Protein AF-A0A7S0CCL6-F1 (afdb_monomer_lite)

Foldseek 3Di:
DVVVLLLQLLLLLCLLQPVVVLVDDNVLSVQWDDQWDASRLVVVDATQGPPCSCVPPSVVSSLVSLCVPCPVCCVVCVVVSVVSDDHPPNPQDPDPQRCCCVPVPVPDDDPPPDDADVVHDDPDFPFDAAFQQWFFAASVLSPPCPPVPPSSVLSCVQRNPDTRWRQLSLCQLPPDPPPDPAFPSNSRTRTTRRGPRPDDQVSLLVRQCVVCVCCVPVVDFFRATGADNRADLLNFAAFPVDNSGGDDSPDDPVRSVVGTHASLCNGHIDVRLVVVLCVCCVPPVVPPVDDRSDRHNPPPDPDDDDDDPDDDPDDPDPDDDDDDDDDDDDDDDDDDDDDDD

Secondary structure (DSSP, 8-state):
-HHHHHHHHHHHHHHHH-GGGGT--HHHHTTEE-TT--S-GGG----EE-TTHIIIIIHHHHHHHHHHHHGGGHHHHHHHHHHS---S-TTS-SSHHHHIIIII-TT----TT----SSPP-SS-SSPSSS-TTEEEEHHHHTT-TT-HHHHHHHHHHHHH----EE-TT-TTTSS-S-S---HHHHTEEEEEE--TTS-HHHHHHHHHHHTHHHHHH-PPP---B-STT--TT---SBTTBTTSPPPTTS-HHHHHHHB--HHHHHH-HHHHHHHHHHHHHH-TT--S--TTPPPP--------PPP------------PPPPPPPP-PPPP--------

Radius of gyration: 24.36 Å; chains: 1; bounding box: 87×55×56 Å

Structure (mmCIF, N/CA/C/O backbone):
data_AF-A0A7S0CCL6-F1
#
_entry.id   AF-A0A7S0CCL6-F1
#
loop_
_atom_site.group_PDB
_atom_site.id
_atom_site.type_symbol
_atom_site.label_atom_id
_atom_site.label_alt_id
_atom_site.label_comp_id
_atom_site.label_asym_id
_atom_site.label_entity_id
_atom_site.label_seq_id
_atom_site.pdbx_PDB_ins_code
_atom_site.Cartn_x
_atom_site.Cartn_y
_atom_site.Cartn_z
_atom_site.occupancy
_atom_site.B_iso_or_equiv
_atom_site.auth_seq_id
_atom_site.auth_comp_id
_atom_site.auth_asym_id
_atom_site.auth_atom_id
_atom_site.pdbx_PDB_model_num
ATOM 1 N N . ARG A 1 1 ? 19.344 12.233 -12.277 1.00 66.44 1 ARG A N 1
ATOM 2 C CA . ARG A 1 1 ? 19.100 11.398 -11.076 1.00 66.44 1 ARG A CA 1
ATOM 3 C C . ARG A 1 1 ? 17.612 11.333 -10.781 1.00 66.44 1 ARG A C 1
ATOM 5 O O . ARG A 1 1 ? 17.089 10.238 -10.864 1.00 66.44 1 ARG A O 1
ATOM 12 N N . ASP A 1 2 ? 16.933 12.464 -10.591 1.00 82.44 2 ASP A N 1
ATOM 13 C CA . ASP A 1 2 ? 15.480 12.497 -10.329 1.00 82.44 2 ASP A CA 1
ATOM 14 C C . ASP A 1 2 ? 14.653 11.812 -11.425 1.00 82.44 2 ASP A C 1
ATOM 16 O O . ASP A 1 2 ? 13.822 10.965 -11.126 1.00 82.44 2 ASP A O 1
ATOM 20 N N . GLN A 1 3 ? 14.986 12.053 -12.697 1.00 85.75 3 GLN A N 1
ATOM 21 C CA . GLN A 1 3 ? 14.349 11.352 -13.817 1.00 85.75 3 GLN A CA 1
ATOM 22 C C . GLN A 1 3 ? 14.539 9.827 -13.756 1.00 85.75 3 GLN A C 1
ATOM 24 O O . GLN A 1 3 ? 13.618 9.081 -14.051 1.00 85.75 3 GLN A O 1
ATOM 29 N N . LEU A 1 4 ? 15.718 9.334 -13.355 1.00 84.62 4 LEU A N 1
ATOM 30 C CA . LEU A 1 4 ? 15.945 7.890 -13.234 1.00 84.62 4 LEU A CA 1
ATOM 31 C C . LEU A 1 4 ? 15.158 7.303 -12.053 1.00 84.62 4 LEU A C 1
ATOM 33 O O . LEU A 1 4 ? 14.691 6.173 -12.152 1.00 84.62 4 LEU A O 1
ATOM 37 N N . THR A 1 5 ? 14.967 8.080 -10.976 1.00 85.62 5 THR A N 1
ATOM 38 C CA . THR A 1 5 ? 14.064 7.720 -9.874 1.00 85.62 5 THR A CA 1
ATOM 39 C C . THR A 1 5 ? 12.652 7.508 -10.368 1.00 85.62 5 THR A C 1
ATOM 41 O O . THR A 1 5 ? 12.051 6.485 -10.065 1.00 85.62 5 THR A O 1
ATOM 44 N N . GLU A 1 6 ? 12.143 8.468 -11.128 1.00 90.06 6 GLU A N 1
ATOM 45 C CA . GLU A 1 6 ? 10.787 8.440 -11.651 1.00 90.06 6 GLU A CA 1
ATOM 46 C C . GLU A 1 6 ? 10.584 7.257 -12.605 1.00 90.06 6 GLU A C 1
ATOM 48 O O . GLU A 1 6 ? 9.654 6.475 -12.418 1.00 90.06 6 GLU A O 1
ATOM 53 N N . LEU A 1 7 ? 11.510 7.053 -13.550 1.00 91.06 7 LEU A N 1
ATOM 54 C CA . LEU A 1 7 ? 11.476 5.910 -14.467 1.00 91.06 7 LEU A CA 1
ATOM 55 C C . LEU A 1 7 ? 11.498 4.576 -13.722 1.00 91.06 7 LEU A C 1
ATOM 57 O O . LEU A 1 7 ? 10.707 3.688 -14.027 1.00 91.06 7 LEU A O 1
ATOM 61 N N . TRP A 1 8 ? 12.388 4.423 -12.738 1.00 90.19 8 TRP A N 1
ATOM 62 C CA . TRP A 1 8 ? 12.474 3.192 -11.953 1.00 90.19 8 TRP A CA 1
ATOM 63 C C . TRP A 1 8 ? 11.196 2.936 -11.158 1.00 90.19 8 TRP A C 1
ATOM 65 O O . TRP A 1 8 ? 10.669 1.826 -11.170 1.00 90.19 8 TRP A O 1
ATOM 75 N N . LEU A 1 9 ? 10.688 3.968 -10.488 1.00 91.81 9 LEU A N 1
ATOM 76 C CA . LEU A 1 9 ? 9.489 3.882 -9.670 1.00 91.81 9 LEU A CA 1
ATOM 77 C C . LEU A 1 9 ? 8.285 3.470 -10.513 1.00 91.81 9 LEU A C 1
ATOM 79 O O . LEU A 1 9 ? 7.602 2.518 -10.143 1.00 91.81 9 LEU A O 1
ATOM 83 N N . PHE A 1 10 ? 8.053 4.117 -11.656 1.00 93.19 10 PHE A N 1
ATOM 84 C CA . PHE A 1 10 ? 6.928 3.761 -12.519 1.00 93.19 10 PHE A CA 1
ATOM 85 C C . PHE A 1 10 ? 7.115 2.417 -13.214 1.00 93.19 10 PHE A C 1
ATOM 87 O O . PHE A 1 10 ? 6.152 1.662 -13.311 1.00 93.19 10 PHE A O 1
ATOM 94 N N . PHE A 1 11 ? 8.340 2.052 -13.604 1.00 93.25 11 PHE A N 1
ATOM 95 C CA . PHE A 1 11 ? 8.614 0.698 -14.078 1.00 93.25 11 PHE A CA 1
ATOM 96 C C . PHE A 1 11 ? 8.273 -0.351 -13.017 1.00 93.25 11 PHE A C 1
ATOM 98 O O . PHE A 1 11 ? 7.676 -1.372 -13.341 1.00 93.25 11 PHE A O 1
ATOM 105 N N . LEU A 1 12 ? 8.622 -0.110 -11.752 1.00 92.00 12 LEU A N 1
ATOM 106 C CA . LEU A 1 12 ? 8.352 -1.039 -10.658 1.00 92.00 12 LEU A CA 1
ATOM 107 C C . LEU A 1 12 ? 6.857 -1.091 -10.306 1.00 92.00 12 LEU A C 1
ATOM 109 O O . LEU A 1 12 ? 6.326 -2.173 -10.073 1.00 92.00 12 LEU A O 1
ATOM 113 N N . VAL A 1 13 ? 6.162 0.051 -10.325 1.00 93.06 13 VAL A N 1
ATOM 114 C CA . VAL A 1 13 ? 4.696 0.129 -10.192 1.00 93.06 13 VAL A CA 1
ATOM 115 C C . VAL A 1 13 ? 4.019 -0.676 -11.302 1.00 93.06 13 VAL A C 1
ATOM 117 O O . VAL A 1 13 ? 3.172 -1.519 -11.013 1.00 93.06 13 VAL A O 1
ATOM 120 N N . ASP A 1 14 ? 4.423 -0.486 -12.557 1.00 94.94 14 ASP A N 1
ATOM 121 C CA . ASP A 1 14 ? 3.878 -1.253 -13.675 1.00 94.94 14 ASP A CA 1
ATOM 122 C C . ASP A 1 14 ? 4.230 -2.733 -13.557 1.00 94.94 14 ASP A C 1
ATOM 124 O O . ASP A 1 14 ? 3.365 -3.581 -13.734 1.00 94.94 14 ASP A O 1
ATOM 128 N N . LEU A 1 15 ? 5.471 -3.074 -13.207 1.00 93.62 15 LEU A N 1
ATOM 129 C CA . LEU A 1 15 ? 5.891 -4.459 -13.028 1.00 93.62 15 LEU A CA 1
ATOM 130 C C . LEU A 1 15 ? 4.999 -5.169 -12.011 1.00 93.62 15 LEU A C 1
ATOM 132 O O . LEU A 1 15 ? 4.550 -6.277 -12.287 1.00 93.62 15 LEU A O 1
ATOM 136 N N . LEU A 1 16 ? 4.722 -4.544 -10.869 1.00 92.00 16 LEU A N 1
ATOM 137 C CA . LEU A 1 16 ? 3.979 -5.166 -9.775 1.00 92.00 16 LEU A CA 1
ATOM 138 C C . LEU A 1 16 ? 2.464 -5.150 -9.991 1.00 92.00 16 LEU A C 1
ATOM 140 O O . LEU A 1 16 ? 1.805 -6.144 -9.703 1.00 92.00 16 LEU A O 1
ATOM 144 N N . TYR A 1 17 ? 1.908 -4.047 -10.497 1.00 92.75 17 TYR A N 1
ATOM 145 C CA . TYR A 1 17 ? 0.457 -3.823 -10.504 1.00 92.75 17 TYR A CA 1
ATOM 146 C C . TYR A 1 17 ? -0.169 -3.818 -11.905 1.00 92.75 17 TYR A C 1
ATOM 148 O O . TYR A 1 17 ? -1.390 -3.897 -12.026 1.00 92.75 17 TYR A O 1
ATOM 156 N N . ASN A 1 18 ? 0.633 -3.736 -12.972 1.00 94.50 18 ASN A N 1
ATOM 157 C CA . ASN A 1 18 ? 0.166 -3.778 -14.362 1.00 94.50 18 ASN A CA 1
ATOM 158 C C . ASN A 1 18 ? 1.219 -4.346 -15.346 1.00 94.50 18 ASN A C 1
ATOM 160 O O . ASN A 1 18 ? 1.586 -3.687 -16.329 1.00 94.50 18 ASN A O 1
ATOM 164 N N . PRO A 1 19 ? 1.735 -5.572 -15.128 1.00 95.00 19 PRO A N 1
ATOM 165 C CA . PRO A 1 19 ? 2.888 -6.076 -15.879 1.00 95.00 19 PRO A CA 1
ATOM 166 C C . PRO A 1 19 ? 2.629 -6.200 -17.385 1.00 95.00 19 PRO A C 1
ATOM 168 O O . PRO A 1 19 ? 3.560 -6.108 -18.190 1.00 95.00 19 PRO A O 1
ATOM 171 N N . SER A 1 20 ? 1.363 -6.333 -17.796 1.00 95.69 20 SER A N 1
ATOM 172 C CA . SER A 1 20 ? 0.963 -6.363 -19.204 1.00 95.69 20 SER A CA 1
ATOM 173 C C . SER A 1 20 ? 1.393 -5.122 -19.980 1.00 95.69 20 SER A C 1
ATOM 175 O O . SER A 1 20 ? 1.726 -5.240 -21.159 1.00 95.69 20 SER A O 1
ATOM 177 N N . LYS A 1 21 ? 1.451 -3.951 -19.334 1.00 94.94 21 LYS A N 1
ATOM 178 C CA . LYS A 1 21 ? 1.923 -2.710 -19.962 1.00 94.94 21 LYS A CA 1
ATOM 179 C C . LYS A 1 21 ? 3.394 -2.789 -20.375 1.00 94.94 21 LYS A C 1
ATOM 181 O O . LYS A 1 21 ? 3.793 -2.190 -21.368 1.00 94.94 21 LYS A O 1
ATOM 186 N N . LEU A 1 22 ? 4.182 -3.584 -19.657 1.00 95.44 22 LEU A N 1
ATOM 187 C CA . LEU A 1 22 ? 5.585 -3.858 -19.963 1.00 95.44 22 LEU A CA 1
ATOM 188 C C . LEU A 1 22 ? 5.758 -5.066 -20.898 1.00 95.44 22 LEU A C 1
ATOM 190 O O . LEU A 1 22 ? 6.880 -5.498 -21.154 1.00 95.44 22 LEU A O 1
ATOM 194 N N . GLY A 1 23 ? 4.663 -5.662 -21.382 1.00 96.81 23 GLY A N 1
ATOM 195 C CA . GLY A 1 23 ? 4.707 -6.919 -22.125 1.00 96.81 23 GLY A CA 1
ATOM 196 C C . GLY A 1 23 ? 5.218 -8.090 -21.277 1.00 96.81 23 GLY A C 1
ATOM 197 O O . GLY A 1 23 ? 5.903 -8.970 -21.805 1.00 96.81 23 GLY A O 1
ATOM 198 N N . ILE A 1 24 ? 4.930 -8.070 -19.970 1.00 96.62 24 ILE A N 1
ATOM 199 C CA . ILE A 1 24 ? 5.284 -9.096 -18.982 1.00 96.62 24 ILE A CA 1
ATOM 200 C C . ILE A 1 24 ? 3.990 -9.777 -18.516 1.00 96.62 24 ILE A C 1
ATOM 202 O O . ILE A 1 24 ? 2.965 -9.126 -18.319 1.00 96.62 24 ILE A O 1
ATOM 206 N N . THR A 1 25 ? 4.005 -11.100 -18.349 1.00 96.06 25 THR A N 1
ATOM 207 C CA . THR A 1 25 ? 2.838 -11.813 -17.808 1.00 96.06 25 THR A CA 1
ATOM 208 C C . THR A 1 25 ? 2.764 -11.646 -16.285 1.00 96.06 25 THR A C 1
ATOM 210 O O . THR A 1 25 ? 3.809 -11.543 -15.636 1.00 96.06 25 THR A O 1
ATOM 213 N N . PRO A 1 26 ? 1.564 -11.681 -15.673 1.00 92.44 26 PRO A N 1
ATOM 214 C CA . PRO A 1 26 ? 1.434 -11.675 -14.213 1.00 92.44 26 PRO A CA 1
ATOM 215 C C . PRO A 1 26 ? 2.247 -12.782 -13.532 1.00 92.44 26 PRO A C 1
ATOM 217 O O . PRO A 1 26 ? 2.865 -12.544 -12.502 1.00 92.44 26 PRO A O 1
ATOM 220 N N . GLU A 1 27 ? 2.325 -13.964 -14.154 1.00 92.56 27 GLU A N 1
ATOM 221 C CA . GLU A 1 27 ? 3.148 -15.075 -13.670 1.00 92.56 27 GLU A CA 1
ATOM 222 C C . GLU A 1 27 ? 4.629 -14.686 -13.569 1.00 92.56 27 GLU A C 1
ATOM 224 O O . GLU A 1 27 ? 5.235 -14.894 -12.525 1.00 92.56 27 GLU A O 1
ATOM 229 N N . VAL A 1 28 ? 5.213 -14.080 -14.612 1.00 93.62 28 VAL A N 1
ATOM 230 C CA . VAL A 1 28 ? 6.622 -13.648 -14.588 1.00 93.62 28 VAL A CA 1
ATOM 231 C C . VAL A 1 28 ? 6.846 -12.524 -13.577 1.00 93.62 28 VAL A C 1
ATOM 233 O O . VAL A 1 28 ? 7.858 -12.538 -12.884 1.00 93.62 28 VAL A O 1
ATOM 236 N N . SER A 1 29 ? 5.912 -11.578 -13.464 1.00 92.62 29 SER A N 1
ATOM 237 C CA . SER A 1 29 ? 5.986 -10.505 -12.463 1.00 92.62 29 SER A CA 1
ATOM 238 C C . SER A 1 29 ? 5.998 -11.053 -11.034 1.00 92.62 29 SER A C 1
ATOM 240 O O . SER A 1 29 ? 6.878 -10.697 -10.252 1.00 92.62 29 SER A O 1
ATOM 242 N N . SER A 1 30 ? 5.120 -12.017 -10.731 1.00 90.19 30 SER A N 1
ATOM 243 C CA . SER A 1 30 ? 5.052 -12.684 -9.422 1.00 90.19 30 SER A CA 1
ATOM 244 C C . SER A 1 30 ? 6.323 -13.462 -9.056 1.00 90.19 30 SER A C 1
ATOM 246 O O . SER A 1 30 ? 6.467 -13.936 -7.926 1.00 90.19 30 SER A O 1
ATOM 248 N N . LYS A 1 31 ? 7.273 -13.578 -9.998 1.00 89.19 31 LYS A N 1
ATOM 249 C CA . LYS A 1 31 ? 8.597 -14.132 -9.726 1.00 89.19 31 LYS A CA 1
ATOM 250 C C . LYS A 1 31 ? 9.557 -13.174 -9.053 1.00 89.19 31 LYS A C 1
ATOM 252 O O . LYS A 1 31 ? 10.657 -13.594 -8.702 1.00 89.19 31 LYS A O 1
ATOM 257 N N . CYS A 1 32 ? 9.164 -11.916 -8.893 1.00 87.44 32 CYS A N 1
ATOM 258 C CA . CYS A 1 32 ? 9.988 -10.871 -8.325 1.00 87.44 32 CYS A CA 1
ATOM 259 C C . CYS A 1 32 ? 9.281 -10.154 -7.180 1.00 87.44 32 CYS A C 1
ATOM 261 O O . CYS A 1 32 ? 8.117 -9.783 -7.288 1.00 87.44 32 CYS A O 1
ATOM 263 N N . GLY A 1 33 ? 10.006 -9.901 -6.097 1.00 85.50 33 GLY A N 1
ATOM 264 C CA . GLY A 1 33 ? 9.482 -9.161 -4.957 1.00 85.50 33 GLY A CA 1
ATOM 265 C C . GLY A 1 33 ? 10.543 -8.891 -3.903 1.00 85.50 33 GLY A C 1
ATOM 266 O O . GLY A 1 33 ? 11.691 -9.318 -4.020 1.00 85.50 33 GLY A O 1
ATOM 267 N N . SER A 1 34 ? 10.170 -8.153 -2.866 1.00 81.06 34 SER A N 1
ATOM 268 C CA . SER A 1 34 ? 11.010 -7.980 -1.685 1.00 81.06 34 SER A CA 1
ATOM 269 C C . SER A 1 34 ? 10.140 -7.695 -0.468 1.00 81.06 34 SER A C 1
ATOM 271 O O . SER A 1 34 ? 9.214 -6.893 -0.584 1.00 81.06 34 SER A O 1
ATOM 273 N N . PRO A 1 35 ? 10.432 -8.301 0.696 1.00 70.88 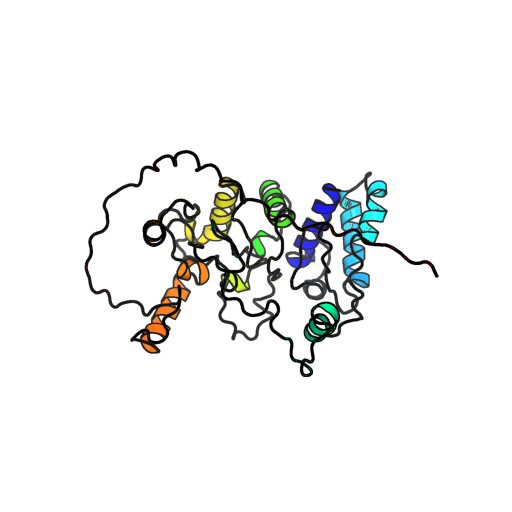35 PRO A N 1
ATOM 274 C CA . PRO A 1 35 ? 9.703 -8.030 1.938 1.00 70.88 35 PRO A CA 1
ATOM 275 C C . PRO A 1 35 ? 9.874 -6.583 2.423 1.00 70.88 35 PRO A C 1
ATOM 277 O O . PRO A 1 35 ? 9.050 -6.091 3.180 1.00 70.88 35 PRO A O 1
ATOM 280 N N . ALA A 1 36 ? 10.931 -5.896 1.984 1.00 75.19 36 ALA A N 1
ATOM 281 C CA . ALA A 1 36 ? 11.188 -4.488 2.265 1.00 75.19 36 ALA A CA 1
ATOM 282 C C . ALA A 1 36 ? 11.522 -3.769 0.953 1.00 75.19 36 ALA A C 1
ATOM 284 O O . ALA A 1 36 ? 12.609 -3.215 0.779 1.00 75.19 36 ALA A O 1
ATOM 285 N N . LEU A 1 37 ? 10.623 -3.872 -0.029 1.00 83.81 37 LEU A N 1
ATOM 286 C CA . LEU A 1 37 ? 10.813 -3.213 -1.312 1.00 83.81 37 LEU A CA 1
ATOM 287 C C . LEU A 1 37 ? 10.619 -1.704 -1.147 1.00 83.81 37 LEU A C 1
ATOM 289 O O . LEU A 1 37 ? 9.535 -1.238 -0.821 1.00 83.81 37 LEU A O 1
ATOM 293 N N . TYR A 1 38 ? 11.660 -0.938 -1.442 1.00 84.81 38 TYR A N 1
ATOM 294 C CA . TYR A 1 38 ? 11.563 0.512 -1.600 1.00 84.81 38 TYR A CA 1
ATOM 295 C C . TYR A 1 38 ? 11.575 0.870 -3.081 1.00 84.81 38 TYR A C 1
ATOM 297 O O . TYR A 1 38 ? 12.381 0.353 -3.862 1.00 84.81 38 TYR A O 1
ATOM 305 N N . PHE A 1 39 ? 10.698 1.800 -3.439 1.00 86.06 39 PHE A N 1
ATOM 306 C CA . PHE A 1 39 ? 10.594 2.348 -4.787 1.00 86.06 39 PHE A CA 1
ATOM 307 C C . PHE A 1 39 ? 11.643 3.432 -5.043 1.00 86.06 39 PHE A C 1
ATOM 309 O O . PHE A 1 39 ? 12.058 3.642 -6.182 1.00 86.06 39 PHE A O 1
ATOM 316 N N . ASN A 1 40 ? 12.126 4.097 -3.991 1.00 81.56 40 ASN A N 1
ATOM 317 C CA . ASN A 1 40 ? 13.243 5.019 -4.108 1.00 81.56 40 ASN A CA 1
ATOM 318 C C . ASN A 1 40 ? 14.557 4.245 -4.309 1.00 81.56 40 ASN A C 1
ATOM 320 O O . ASN A 1 40 ? 15.123 3.687 -3.368 1.00 81.56 40 ASN A O 1
ATOM 324 N N . TRP A 1 41 ? 15.073 4.248 -5.540 1.00 75.44 41 TRP A N 1
ATOM 325 C CA . TRP A 1 41 ? 16.312 3.541 -5.890 1.00 75.44 41 TRP A CA 1
ATOM 326 C C . TRP A 1 41 ? 17.536 3.998 -5.084 1.00 75.44 41 TRP A C 1
ATOM 328 O O . TRP A 1 41 ? 18.487 3.230 -4.936 1.00 75.44 41 TRP A O 1
ATOM 338 N N . MET A 1 42 ? 17.538 5.222 -4.535 1.00 74.00 42 MET A N 1
ATOM 339 C CA . MET A 1 42 ? 18.655 5.693 -3.711 1.00 74.00 42 MET A CA 1
ATOM 340 C C . MET A 1 42 ? 18.829 4.843 -2.451 1.00 74.00 42 MET A C 1
ATOM 342 O O . MET A 1 42 ? 19.920 4.813 -1.884 1.00 74.00 42 MET A O 1
ATOM 346 N N . TRP A 1 43 ? 17.776 4.149 -2.012 1.00 71.38 43 TRP A N 1
ATOM 347 C CA . TRP A 1 43 ? 17.784 3.338 -0.797 1.00 71.38 43 TRP A CA 1
ATOM 348 C C . TRP A 1 43 ? 18.180 1.880 -1.061 1.00 71.38 43 TRP A C 1
ATOM 350 O O . TRP A 1 43 ? 17.993 1.045 -0.183 1.00 71.38 43 TRP A O 1
ATOM 360 N N . LYS A 1 44 ? 18.773 1.592 -2.238 1.00 66.50 44 LYS A N 1
ATOM 361 C CA . LYS A 1 44 ? 19.438 0.326 -2.618 1.00 66.50 44 LYS A CA 1
ATOM 362 C C . LYS A 1 44 ? 18.816 -0.900 -1.957 1.00 66.50 44 LYS A C 1
ATOM 364 O O . LYS A 1 44 ? 19.414 -1.574 -1.122 1.00 66.50 44 LYS A O 1
ATOM 369 N N . THR A 1 45 ? 17.585 -1.159 -2.330 1.00 65.44 45 THR A N 1
ATOM 370 C CA . THR A 1 45 ? 16.842 -2.336 -1.886 1.00 65.44 45 THR A CA 1
ATOM 371 C C . THR A 1 45 ? 17.232 -3.493 -2.782 1.00 65.44 45 THR A C 1
ATOM 373 O O . THR A 1 45 ? 17.982 -3.310 -3.734 1.00 65.44 45 THR A O 1
ATOM 376 N N . THR A 1 46 ? 16.744 -4.694 -2.521 1.00 71.06 46 THR A N 1
ATOM 377 C CA . THR A 1 46 ? 16.924 -5.785 -3.477 1.00 71.06 46 THR A CA 1
ATOM 378 C C . THR A 1 46 ? 15.563 -6.262 -3.928 1.00 71.06 46 THR A C 1
ATOM 380 O O . THR A 1 46 ? 14.766 -6.682 -3.096 1.00 71.06 46 THR A O 1
ATOM 383 N N . LEU A 1 47 ? 15.312 -6.215 -5.237 1.00 81.06 47 LEU A N 1
ATOM 384 C CA . LEU A 1 47 ? 14.243 -6.982 -5.856 1.00 81.06 47 LEU A CA 1
ATOM 385 C C . LEU A 1 47 ? 14.768 -8.407 -6.042 1.00 81.06 47 LEU A C 1
ATOM 387 O O . LEU A 1 47 ? 15.682 -8.639 -6.835 1.00 81.06 47 LEU A O 1
ATOM 391 N N . PHE A 1 48 ? 14.235 -9.349 -5.274 1.00 80.94 48 PHE A N 1
ATOM 392 C CA . PHE A 1 48 ? 14.589 -10.756 -5.386 1.00 80.94 48 PHE A CA 1
ATOM 393 C C . PHE A 1 48 ? 13.738 -11.375 -6.476 1.00 80.94 48 PHE A C 1
ATOM 395 O O . PHE A 1 48 ? 12.515 -11.339 -6.392 1.00 80.94 48 PHE A O 1
ATOM 402 N N . CYS A 1 49 ? 14.384 -11.937 -7.491 1.00 83.94 49 CYS A N 1
ATOM 403 C CA . CYS A 1 49 ? 13.715 -12.592 -8.604 1.00 83.94 49 CYS A CA 1
ATOM 404 C C . CYS A 1 49 ? 14.159 -14.045 -8.693 1.00 83.94 49 CYS A C 1
ATOM 406 O O . CYS A 1 49 ? 15.357 -14.281 -8.636 1.00 83.94 49 CYS A O 1
ATOM 408 N N . TYR A 1 50 ? 13.257 -15.001 -8.899 1.00 83.81 50 TYR A N 1
ATOM 409 C CA . TYR A 1 50 ? 13.619 -16.410 -9.123 1.00 83.81 50 TYR A CA 1
ATOM 410 C C . TYR A 1 50 ? 13.460 -16.827 -10.595 1.00 83.81 50 TYR A C 1
ATOM 412 O O . TYR A 1 50 ? 13.060 -16.030 -11.444 1.00 83.81 50 TYR A O 1
ATOM 420 N N . ASP A 1 51 ? 13.867 -18.056 -10.933 1.00 86.62 51 ASP A N 1
ATOM 421 C CA . ASP A 1 51 ? 13.831 -18.637 -12.290 1.00 86.62 51 ASP A CA 1
ATOM 422 C C . ASP A 1 51 ? 14.498 -17.791 -13.387 1.00 86.62 51 ASP A C 1
ATOM 424 O O . ASP A 1 51 ? 14.117 -17.846 -14.558 1.00 86.62 51 ASP A O 1
ATOM 428 N N . ASN A 1 52 ? 15.492 -16.976 -13.025 1.00 86.19 52 ASN A N 1
ATOM 429 C CA . ASN A 1 52 ? 16.105 -15.999 -13.929 1.00 86.19 52 ASN A CA 1
ATOM 430 C C . ASN A 1 52 ? 15.087 -15.028 -14.569 1.00 86.19 52 ASN A C 1
ATOM 432 O O . ASN A 1 52 ? 15.367 -14.469 -15.631 1.00 86.19 52 ASN A O 1
ATOM 436 N N . ALA A 1 53 ? 13.926 -14.798 -13.937 1.00 90.12 53 ALA A N 1
ATOM 437 C CA . ALA A 1 53 ? 12.885 -13.899 -14.441 1.00 90.12 53 ALA A CA 1
ATOM 438 C C . ALA A 1 53 ? 13.428 -12.490 -14.710 1.00 90.12 53 ALA A C 1
ATOM 440 O O . ALA A 1 53 ? 13.101 -11.882 -15.732 1.00 90.12 53 ALA A O 1
ATOM 441 N N . TRP A 1 54 ? 14.327 -12.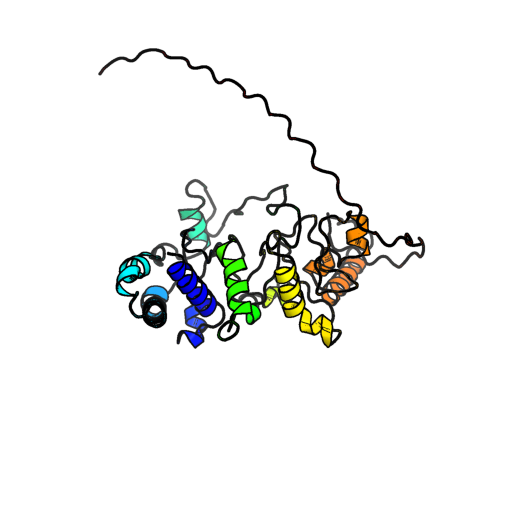013 -13.838 1.00 90.00 54 TRP A N 1
ATOM 442 C CA . TRP A 1 54 ? 15.032 -10.751 -14.038 1.00 90.00 54 TRP A CA 1
ATOM 443 C C . TRP A 1 54 ? 15.822 -10.743 -15.344 1.00 90.00 54 TRP A C 1
ATOM 445 O O . TRP A 1 54 ? 15.479 -10.013 -16.266 1.00 90.00 54 TRP A O 1
ATOM 455 N N . THR A 1 55 ? 16.846 -11.591 -15.437 1.00 87.44 55 THR A N 1
ATOM 456 C CA . THR A 1 55 ? 17.798 -11.602 -16.553 1.00 87.44 55 THR A CA 1
ATOM 457 C C . THR A 1 55 ? 17.128 -11.885 -17.895 1.00 87.44 55 THR A C 1
ATOM 459 O O . THR A 1 55 ? 17.471 -11.267 -18.900 1.00 87.44 55 THR A O 1
ATOM 462 N N . ASN A 1 56 ? 16.178 -12.822 -17.921 1.00 92.06 56 ASN A N 1
ATOM 463 C CA . ASN A 1 56 ? 15.613 -13.323 -19.170 1.00 92.06 56 ASN A CA 1
ATOM 464 C C . ASN A 1 56 ? 14.437 -12.485 -19.680 1.00 92.06 56 ASN A C 1
ATOM 466 O O . ASN A 1 56 ? 14.196 -12.475 -20.885 1.00 92.06 56 ASN A O 1
ATOM 470 N N . VAL A 1 57 ? 13.686 -11.824 -18.790 1.00 94.38 57 VAL A N 1
ATOM 471 C CA . VAL A 1 57 ? 12.437 -11.144 -19.170 1.00 94.38 57 VAL A CA 1
ATOM 472 C C . VAL A 1 57 ? 12.380 -9.706 -18.674 1.00 94.38 57 VAL A C 1
ATOM 474 O O . VAL A 1 57 ? 12.148 -8.810 -19.478 1.00 94.38 57 VAL A O 1
ATOM 477 N N . ILE A 1 58 ? 12.601 -9.445 -17.386 1.00 92.88 58 ILE A N 1
ATOM 478 C CA . ILE A 1 58 ? 12.318 -8.122 -16.803 1.00 92.88 58 ILE A CA 1
ATOM 479 C C . ILE A 1 58 ? 13.407 -7.100 -17.147 1.00 92.88 58 ILE A C 1
ATOM 481 O O . ILE A 1 58 ? 13.081 -5.972 -17.511 1.00 92.88 58 ILE A O 1
ATOM 485 N N . SER A 1 59 ? 14.692 -7.464 -17.102 1.00 90.62 59 SER A N 1
ATOM 486 C CA . SER A 1 59 ? 15.777 -6.519 -17.381 1.00 90.62 59 SER A CA 1
ATOM 487 C C . SER A 1 59 ? 15.792 -6.018 -18.830 1.00 90.62 59 SER A C 1
ATOM 489 O O . SER A 1 59 ? 15.992 -4.817 -19.011 1.00 90.62 59 SER A O 1
ATOM 491 N N . PRO A 1 60 ? 15.523 -6.837 -19.874 1.00 91.88 60 PRO A N 1
ATOM 492 C CA . PRO A 1 60 ? 15.300 -6.302 -21.217 1.00 91.88 60 PRO A CA 1
ATOM 493 C C . PRO A 1 60 ? 14.171 -5.262 -21.269 1.00 91.88 60 PRO A C 1
ATOM 495 O O . PRO A 1 60 ? 14.360 -4.201 -21.860 1.00 91.88 60 PRO A O 1
ATOM 498 N N . ARG A 1 61 ? 13.038 -5.510 -20.590 1.00 95.31 61 ARG A N 1
ATOM 499 C CA . ARG A 1 61 ? 11.904 -4.567 -20.538 1.00 95.31 61 ARG A CA 1
ATOM 500 C C . ARG A 1 61 ? 12.229 -3.282 -19.792 1.00 95.31 61 ARG A C 1
ATOM 502 O O . ARG A 1 61 ? 11.783 -2.219 -20.206 1.00 95.31 61 ARG A O 1
ATOM 509 N N . TRP A 1 62 ? 13.032 -3.359 -18.733 1.00 92.62 62 TRP A N 1
ATOM 510 C CA . TRP A 1 62 ? 13.549 -2.175 -18.047 1.00 92.62 62 TRP A CA 1
ATOM 511 C C . TRP A 1 62 ? 14.373 -1.305 -18.997 1.00 92.62 62 TRP A C 1
ATOM 513 O O . TRP A 1 62 ? 14.132 -0.106 -19.106 1.00 92.62 62 TRP A O 1
ATOM 523 N N . ILE A 1 63 ? 15.303 -1.905 -19.744 1.00 90.31 63 ILE A N 1
ATOM 524 C CA . ILE A 1 63 ? 16.119 -1.161 -20.709 1.00 90.31 63 ILE A CA 1
ATOM 525 C C . ILE A 1 63 ? 15.248 -0.545 -21.808 1.00 90.31 63 ILE A C 1
ATOM 527 O O . ILE A 1 63 ? 15.425 0.630 -22.121 1.00 90.31 63 ILE A O 1
ATOM 531 N N . GLU A 1 64 ? 14.287 -1.294 -22.357 1.00 92.56 64 GLU A N 1
ATOM 532 C CA . GLU A 1 64 ? 13.313 -0.770 -23.325 1.00 92.56 64 GLU A CA 1
ATOM 533 C C . GLU A 1 64 ? 12.531 0.424 -22.754 1.00 92.56 64 GLU A C 1
ATOM 535 O O . GLU A 1 64 ? 12.424 1.459 -23.414 1.00 92.56 64 GLU A O 1
ATOM 540 N N . HIS A 1 65 ? 12.051 0.318 -21.511 1.00 92.06 65 HIS A N 1
ATOM 541 C CA . HIS A 1 65 ? 11.335 1.384 -20.813 1.00 92.06 65 HIS A CA 1
ATOM 542 C C . HIS A 1 65 ? 12.200 2.643 -20.662 1.00 92.06 65 HIS A C 1
ATOM 544 O O . HIS A 1 65 ? 11.757 3.740 -21.010 1.00 92.06 65 HIS A O 1
ATOM 550 N N . VAL A 1 66 ? 13.451 2.501 -20.212 1.00 90.69 66 VAL A N 1
ATOM 551 C CA . VAL A 1 66 ? 14.378 3.633 -20.065 1.00 90.69 66 VAL A CA 1
ATOM 552 C C . VAL A 1 66 ? 14.678 4.275 -21.418 1.00 90.69 66 VAL A C 1
ATOM 554 O O . VAL A 1 66 ? 14.639 5.497 -21.526 1.00 90.69 66 VAL A O 1
ATOM 557 N N . VAL A 1 67 ? 14.946 3.483 -22.462 1.00 90.56 67 VAL A N 1
ATOM 558 C CA . VAL A 1 67 ? 15.211 4.000 -23.817 1.00 90.56 67 VAL A CA 1
ATOM 559 C C . VAL A 1 67 ? 14.018 4.799 -24.341 1.00 90.56 67 VAL A C 1
ATOM 561 O O . VAL A 1 67 ? 14.205 5.899 -24.862 1.00 90.56 67 VAL A O 1
ATOM 564 N N . ALA A 1 68 ? 12.802 4.272 -24.176 1.00 91.38 68 ALA A N 1
ATOM 565 C CA . ALA A 1 68 ? 11.583 4.903 -24.670 1.00 91.38 68 ALA A CA 1
ATOM 566 C C . ALA A 1 68 ? 11.316 6.275 -24.028 1.00 91.38 68 ALA A C 1
ATOM 568 O O . ALA A 1 68 ? 10.885 7.193 -24.722 1.00 91.38 68 ALA A O 1
ATOM 569 N N . HIS A 1 69 ? 11.605 6.435 -22.734 1.00 90.44 69 HIS A N 1
ATOM 570 C CA . HIS A 1 69 ? 11.274 7.659 -21.995 1.00 90.44 69 HIS A CA 1
ATOM 571 C C . HIS A 1 69 ? 12.441 8.646 -21.868 1.00 90.44 69 HIS A C 1
ATOM 573 O O . HIS A 1 69 ? 12.226 9.855 -21.810 1.00 90.44 69 HIS A O 1
ATOM 579 N N . ALA A 1 70 ? 13.688 8.168 -21.837 1.00 87.56 70 ALA A N 1
ATOM 580 C CA . ALA A 1 70 ? 14.855 9.044 -21.748 1.00 87.56 70 ALA A CA 1
ATOM 581 C C . ALA A 1 70 ? 15.184 9.719 -23.086 1.00 87.56 70 ALA A C 1
ATOM 583 O O . ALA A 1 70 ? 15.813 10.781 -23.102 1.00 87.56 70 ALA A O 1
ATOM 584 N N . GLY A 1 71 ? 14.780 9.113 -24.210 1.00 87.19 71 GLY A N 1
ATOM 585 C CA . GLY A 1 71 ? 15.038 9.630 -25.552 1.00 87.19 71 GLY A CA 1
ATOM 586 C C . GLY A 1 71 ? 16.516 9.982 -25.747 1.00 87.19 71 GLY A C 1
ATOM 587 O O . GLY A 1 71 ? 17.405 9.166 -25.504 1.00 87.19 71 GLY A O 1
ATOM 588 N N . ASN A 1 72 ? 16.795 11.235 -26.115 1.00 85.44 72 ASN A N 1
ATOM 589 C CA . ASN A 1 72 ? 18.161 11.728 -26.340 1.00 85.44 72 ASN A CA 1
ATOM 590 C C . ASN A 1 72 ? 19.034 11.772 -25.072 1.00 85.44 72 ASN A C 1
ATOM 592 O O . ASN A 1 72 ? 20.249 11.909 -25.178 1.00 85.44 72 ASN A O 1
ATOM 596 N N . GLN A 1 73 ? 18.444 11.676 -23.877 1.00 83.50 73 GLN A N 1
ATOM 597 C CA . GLN A 1 73 ? 19.194 11.639 -22.618 1.00 83.50 73 GLN A CA 1
ATOM 598 C C . GLN A 1 73 ? 19.658 10.228 -22.247 1.00 83.50 73 GLN A C 1
ATOM 600 O O . GLN A 1 73 ? 20.380 10.064 -21.265 1.00 83.50 73 GLN A O 1
ATOM 605 N N . PHE A 1 74 ? 19.284 9.206 -23.026 1.00 83.56 74 PHE A N 1
ATOM 606 C CA . PHE A 1 74 ? 19.614 7.820 -22.716 1.00 83.56 74 PHE A CA 1
ATOM 607 C C . PHE A 1 74 ? 21.117 7.596 -22.530 1.00 83.56 74 PHE A C 1
ATOM 609 O O . PHE A 1 74 ? 21.512 6.937 -21.574 1.00 83.56 74 PHE A O 1
ATOM 616 N N . ASP A 1 75 ? 21.969 8.183 -23.376 1.00 83.62 75 ASP A N 1
ATOM 617 C CA . ASP A 1 75 ? 23.424 8.015 -23.261 1.00 83.62 75 ASP A CA 1
ATOM 618 C C . ASP A 1 75 ? 23.986 8.552 -21.933 1.00 83.62 75 ASP A C 1
ATOM 620 O O . ASP A 1 75 ? 24.974 8.018 -21.433 1.00 83.62 75 ASP A O 1
ATOM 624 N N . LEU A 1 76 ? 23.336 9.553 -21.324 1.00 80.06 76 LEU A N 1
ATOM 625 C CA . LEU A 1 76 ? 23.750 10.123 -20.038 1.00 80.06 76 LEU A CA 1
ATOM 626 C C . LEU A 1 76 ? 23.397 9.222 -18.853 1.00 80.06 76 LEU A C 1
ATOM 628 O O . LEU A 1 76 ? 24.104 9.238 -17.850 1.00 80.06 76 LEU A O 1
ATOM 632 N N . ILE A 1 77 ? 22.307 8.457 -18.957 1.00 81.44 77 ILE A N 1
ATOM 633 C CA . ILE A 1 77 ? 21.794 7.628 -17.858 1.00 81.44 77 ILE A CA 1
ATOM 634 C C . ILE A 1 77 ? 21.986 6.128 -18.092 1.00 81.44 77 ILE A C 1
ATOM 636 O O . ILE A 1 77 ? 21.645 5.334 -17.225 1.00 81.44 77 ILE A O 1
ATOM 640 N N . ARG A 1 78 ? 22.523 5.715 -19.247 1.00 80.50 78 ARG A N 1
ATOM 641 C CA . ARG A 1 78 ? 22.648 4.305 -19.650 1.00 80.50 78 ARG A CA 1
ATOM 642 C C . ARG A 1 78 ? 23.444 3.479 -18.648 1.00 80.50 78 ARG A C 1
ATOM 644 O O . ARG A 1 78 ? 23.018 2.383 -18.296 1.00 80.50 78 ARG A O 1
ATOM 651 N N . GLU A 1 79 ? 24.608 3.967 -18.232 1.00 80.56 79 GLU A N 1
ATOM 652 C CA . GLU A 1 79 ? 25.468 3.222 -17.306 1.00 80.56 79 GLU A CA 1
ATOM 653 C C . GLU A 1 79 ? 24.850 3.163 -15.906 1.00 80.56 79 GLU A C 1
ATOM 655 O O . GLU A 1 79 ? 24.838 2.096 -15.291 1.00 80.56 79 GLU A O 1
ATOM 660 N N . ASP A 1 80 ? 24.216 4.249 -15.458 1.00 78.69 80 ASP A N 1
ATOM 661 C CA . ASP A 1 80 ? 23.439 4.257 -14.217 1.00 78.69 80 ASP A CA 1
ATOM 662 C C . ASP A 1 80 ? 22.270 3.263 -14.302 1.00 78.69 80 ASP A C 1
ATOM 664 O O . ASP A 1 80 ? 22.091 2.464 -13.397 1.00 78.69 80 ASP A O 1
ATOM 668 N N . ALA A 1 81 ? 21.526 3.213 -15.409 1.00 77.69 81 ALA A N 1
ATOM 669 C CA . ALA A 1 81 ? 20.393 2.303 -15.596 1.00 77.69 81 ALA A CA 1
ATOM 670 C C . ALA A 1 81 ? 20.794 0.816 -15.642 1.00 77.69 81 ALA A C 1
ATOM 672 O O . ALA A 1 81 ? 20.017 -0.036 -15.208 1.00 77.69 81 ALA A O 1
ATOM 673 N N . LYS A 1 82 ? 21.996 0.497 -16.145 1.00 74.88 82 LYS A N 1
ATOM 674 C CA . LYS A 1 82 ? 22.563 -0.866 -16.134 1.00 74.88 82 LYS A CA 1
ATOM 675 C C . LYS A 1 82 ? 23.064 -1.281 -14.753 1.00 74.88 82 LYS A C 1
ATOM 677 O O . LYS A 1 82 ? 22.989 -2.454 -14.403 1.00 74.88 82 LYS A O 1
ATOM 682 N N . THR A 1 83 ? 23.628 -0.335 -14.007 1.00 69.81 83 THR A N 1
ATOM 683 C CA . THR A 1 83 ? 24.225 -0.578 -12.685 1.00 69.81 83 THR A CA 1
ATOM 684 C C . THR A 1 83 ? 23.231 -0.414 -11.541 1.00 69.81 83 THR A C 1
ATOM 686 O O . THR A 1 83 ? 23.518 -0.886 -10.441 1.00 69.81 83 THR A O 1
ATOM 689 N N . LEU A 1 84 ? 22.072 0.211 -11.800 1.00 65.56 84 LEU A N 1
ATOM 690 C CA . LEU A 1 84 ? 21.083 0.591 -10.791 1.00 65.56 84 LEU A CA 1
ATOM 691 C C . LEU A 1 84 ? 20.671 -0.596 -9.929 1.00 65.56 84 LEU A C 1
ATOM 693 O O . LEU A 1 84 ? 20.524 -0.433 -8.725 1.00 65.56 84 LEU A O 1
ATOM 697 N N . TYR A 1 85 ? 20.544 -1.780 -10.527 1.00 59.94 85 TYR A N 1
ATOM 698 C CA . TYR A 1 85 ? 20.165 -3.002 -9.836 1.00 59.94 85 TYR A CA 1
ATOM 699 C C . TYR A 1 85 ? 20.802 -4.211 -10.516 1.00 59.94 85 TYR A C 1
ATOM 701 O O . TYR A 1 85 ? 20.316 -4.719 -11.527 1.00 59.94 85 TYR A O 1
ATOM 709 N N . LEU A 1 86 ? 21.868 -4.724 -9.910 1.00 54.59 86 LEU A N 1
ATOM 710 C CA . LEU A 1 86 ? 22.070 -6.162 -9.927 1.00 54.59 86 LEU A CA 1
ATOM 711 C C . LEU A 1 86 ? 21.138 -6.688 -8.830 1.00 54.59 86 LEU A C 1
ATOM 713 O O . LEU A 1 86 ? 21.401 -6.370 -7.667 1.00 54.59 86 LEU A O 1
ATOM 717 N N . PRO A 1 87 ? 20.052 -7.431 -9.132 1.00 55.62 87 PRO A N 1
ATOM 718 C CA . PRO A 1 87 ? 19.433 -8.238 -8.087 1.00 55.62 87 PRO A CA 1
ATOM 719 C C . PRO A 1 87 ? 20.566 -8.986 -7.386 1.00 55.62 87 PRO A C 1
ATOM 721 O O . PRO A 1 87 ? 21.488 -9.466 -8.060 1.00 55.62 87 PRO A O 1
ATOM 724 N N . THR A 1 88 ? 20.547 -9.055 -6.052 1.00 53.59 88 THR A N 1
ATOM 725 C CA . THR A 1 88 ? 21.426 -9.999 -5.358 1.00 53.59 88 THR A CA 1
ATOM 726 C C . THR A 1 88 ? 21.243 -11.322 -6.090 1.00 53.59 88 THR A C 1
ATOM 728 O O . THR A 1 88 ? 20.083 -11.693 -6.296 1.00 53.59 88 THR A O 1
ATOM 731 N N . PRO A 1 89 ? 22.321 -11.943 -6.611 1.00 53.88 89 PRO A N 1
ATOM 732 C CA . PRO A 1 89 ? 22.196 -13.048 -7.541 1.00 53.88 89 PRO A CA 1
ATOM 733 C C . PRO A 1 89 ? 21.130 -14.020 -7.021 1.00 53.88 89 PRO A C 1
ATOM 735 O O . PRO A 1 89 ? 21.310 -14.539 -5.916 1.00 53.88 89 PRO A O 1
ATOM 738 N N . PRO A 1 90 ? 20.031 -14.244 -7.773 1.00 50.78 90 PRO A N 1
ATOM 739 C CA . PRO A 1 90 ? 18.909 -15.113 -7.396 1.00 50.78 90 PRO A CA 1
ATOM 740 C C . PRO A 1 90 ? 19.313 -16.474 -6.836 1.00 50.78 90 PRO A C 1
ATOM 742 O O . PRO A 1 90 ? 18.551 -17.149 -6.156 1.00 50.78 90 PRO A O 1
ATOM 745 N N . ASN A 1 91 ? 20.529 -16.885 -7.171 1.00 51.38 91 ASN A N 1
ATOM 746 C CA . ASN A 1 91 ? 21.049 -18.215 -6.971 1.00 51.38 91 ASN A CA 1
ATOM 747 C C . ASN A 1 91 ? 21.637 -18.448 -5.574 1.00 51.38 91 ASN A C 1
ATOM 749 O O . ASN A 1 91 ? 22.120 -19.550 -5.342 1.00 51.38 91 ASN A O 1
ATOM 753 N N . TYR A 1 92 ? 21.651 -17.461 -4.669 1.00 57.06 92 TYR A N 1
ATOM 754 C CA . TYR A 1 92 ? 22.170 -17.702 -3.315 1.00 57.06 92 TYR A CA 1
ATOM 755 C C . TYR A 1 92 ? 21.126 -18.261 -2.345 1.00 57.06 92 TYR A C 1
ATOM 757 O O . TYR A 1 92 ? 21.481 -19.088 -1.508 1.00 57.06 92 TYR A O 1
ATOM 765 N N . TYR A 1 93 ? 19.853 -17.868 -2.470 1.00 65.56 93 TYR A N 1
ATOM 766 C CA . TYR A 1 93 ? 18.829 -18.220 -1.484 1.00 65.56 93 TYR A CA 1
ATOM 767 C C . TYR A 1 93 ? 17.650 -18.942 -2.136 1.00 65.56 93 TYR A C 1
ATOM 769 O O . TYR A 1 93 ? 16.924 -18.380 -2.950 1.00 65.56 93 TYR A O 1
ATOM 777 N N . HIS A 1 94 ? 17.443 -20.197 -1.749 1.00 68.62 94 HIS A N 1
ATOM 778 C CA . HIS A 1 94 ? 16.352 -21.051 -2.219 1.00 68.62 94 HIS A CA 1
ATOM 779 C C . HIS A 1 94 ? 15.026 -20.782 -1.500 1.00 68.62 94 HIS A C 1
ATOM 781 O O . HIS A 1 94 ? 13.981 -21.277 -1.919 1.00 68.62 94 HIS A O 1
ATOM 787 N N . SER A 1 95 ? 15.059 -20.042 -0.391 1.00 69.81 95 SER A N 1
ATOM 788 C CA . SER A 1 95 ? 13.878 -19.733 0.407 1.00 69.81 95 SER A CA 1
ATOM 789 C C . SER A 1 95 ? 14.071 -18.447 1.212 1.00 69.81 95 SER A C 1
ATOM 791 O O . SER A 1 95 ? 15.200 -18.053 1.513 1.00 69.81 95 SER A O 1
ATOM 793 N N . PHE A 1 96 ? 12.965 -17.805 1.595 1.00 72.06 96 PHE A N 1
ATOM 794 C CA . PHE A 1 96 ? 12.995 -16.661 2.508 1.00 72.06 96 PHE A CA 1
ATOM 795 C C . PHE A 1 96 ? 13.646 -16.998 3.866 1.00 72.06 96 PHE A C 1
ATOM 797 O O . PHE A 1 96 ? 14.482 -16.214 4.312 1.00 72.06 96 PHE A O 1
ATOM 804 N N . PRO A 1 97 ? 13.383 -18.168 4.490 1.00 75.31 97 PRO A N 1
ATOM 805 C CA . PRO A 1 97 ? 14.132 -18.600 5.665 1.00 75.31 97 PRO A CA 1
ATOM 806 C C . PRO A 1 97 ? 15.647 -18.593 5.491 1.00 75.31 97 PRO A C 1
ATOM 808 O O . PRO A 1 97 ? 16.349 -18.032 6.329 1.00 75.31 97 PRO A O 1
ATOM 811 N N . GLN A 1 98 ? 16.138 -19.148 4.381 1.00 76.19 98 GLN A N 1
ATOM 812 C CA . GLN A 1 98 ? 17.568 -19.167 4.090 1.00 76.19 98 GLN A CA 1
ATOM 813 C C . GLN A 1 98 ? 18.122 -17.740 3.955 1.00 76.19 98 GLN A C 1
ATOM 815 O O . GLN A 1 98 ? 19.156 -17.425 4.531 1.00 76.19 98 GLN A O 1
ATOM 820 N N . TYR A 1 99 ? 17.399 -16.852 3.265 1.00 76.38 99 TYR A N 1
ATOM 821 C CA . TYR A 1 99 ? 17.779 -15.442 3.159 1.00 76.38 99 TYR A CA 1
ATOM 822 C C . TYR A 1 99 ? 17.893 -14.760 4.533 1.00 76.38 99 TYR A C 1
ATOM 824 O O . TYR A 1 99 ? 18.877 -14.072 4.797 1.00 76.38 99 TYR A O 1
ATOM 832 N N . ILE A 1 100 ? 16.918 -14.956 5.427 1.00 75.94 100 ILE A N 1
ATOM 833 C CA . ILE A 1 100 ? 16.951 -14.338 6.761 1.00 75.94 100 ILE A CA 1
ATOM 834 C C . ILE A 1 100 ? 18.127 -14.864 7.588 1.00 75.94 100 ILE A C 1
ATOM 836 O O . ILE A 1 100 ? 18.820 -14.070 8.226 1.00 75.94 100 ILE A O 1
ATOM 840 N N . GLN A 1 101 ? 18.373 -16.175 7.553 1.00 75.25 101 GLN A N 1
ATOM 841 C CA . GLN A 1 101 ? 19.483 -16.804 8.270 1.00 75.25 101 GLN A CA 1
ATOM 842 C C . GLN A 1 101 ? 20.844 -16.317 7.750 1.00 75.25 101 GLN A C 1
ATOM 844 O O . GLN A 1 101 ? 21.698 -15.924 8.543 1.00 75.25 101 GLN A O 1
ATOM 849 N N . ASP A 1 102 ? 21.022 -16.265 6.430 1.00 75.00 102 ASP A N 1
ATOM 850 C CA . ASP A 1 102 ? 22.310 -15.944 5.814 1.00 75.00 102 ASP A CA 1
ATOM 851 C C . ASP A 1 102 ? 22.624 -14.436 5.807 1.00 75.00 102 ASP A C 1
ATOM 853 O O . ASP A 1 102 ? 23.793 -14.051 5.869 1.00 75.00 102 ASP A O 1
ATOM 857 N N . VAL A 1 103 ? 21.605 -13.570 5.711 1.00 74.62 103 VAL A N 1
ATOM 858 C CA . VAL A 1 103 ? 21.794 -12.114 5.543 1.00 74.62 103 VAL A CA 1
ATOM 859 C C . VAL A 1 103 ? 21.518 -11.335 6.819 1.00 74.62 103 VAL A C 1
ATOM 861 O O . VAL A 1 103 ? 22.319 -10.482 7.200 1.00 74.62 103 VAL A O 1
ATOM 864 N N . LEU A 1 104 ? 20.376 -11.575 7.467 1.00 71.06 104 LEU A N 1
ATOM 865 C CA . LEU A 1 104 ? 19.936 -10.728 8.577 1.00 71.06 104 LEU A CA 1
ATOM 866 C C . LEU A 1 104 ? 20.443 -11.213 9.931 1.00 71.06 104 LEU A C 1
ATOM 868 O O . LEU A 1 104 ? 20.640 -10.392 10.824 1.00 71.06 104 LEU A O 1
ATOM 872 N N . LEU A 1 105 ? 20.654 -12.521 10.097 1.00 72.75 105 LEU A N 1
ATOM 873 C CA . LEU A 1 105 ? 21.009 -13.114 11.387 1.00 72.75 105 LEU A CA 1
ATOM 874 C C . LEU A 1 105 ? 22.176 -14.104 11.280 1.00 72.75 105 LEU A C 1
ATOM 876 O O . LEU A 1 105 ? 22.056 -15.244 11.736 1.00 72.75 105 LEU A O 1
ATOM 880 N N . PRO A 1 106 ? 23.343 -13.661 10.772 1.00 66.25 106 PRO A N 1
ATOM 881 C CA . PRO A 1 106 ? 24.474 -14.543 10.479 1.00 66.25 106 PRO A CA 1
ATOM 882 C C . PRO A 1 106 ? 25.084 -15.224 11.718 1.00 66.25 106 PRO A C 1
ATOM 884 O O . PRO A 1 106 ? 25.981 -16.053 11.590 1.00 66.25 106 PRO A O 1
ATOM 887 N N . THR A 1 107 ? 24.654 -14.861 12.931 1.00 71.88 107 THR A N 1
ATOM 888 C CA . THR A 1 107 ? 25.241 -15.315 14.201 1.00 71.88 107 THR A CA 1
ATOM 889 C C . THR A 1 107 ? 24.273 -16.073 15.120 1.00 71.88 107 THR A C 1
ATOM 891 O O . THR A 1 107 ? 24.609 -16.312 16.280 1.00 71.88 107 THR A O 1
ATOM 894 N N . GLY A 1 108 ? 23.095 -16.486 14.637 1.00 67.50 108 GLY A N 1
ATOM 895 C CA . GLY A 1 108 ? 22.119 -17.245 15.431 1.00 67.50 108 GLY A CA 1
ATOM 896 C C . GLY A 1 108 ? 22.060 -18.737 15.089 1.00 67.50 108 GLY A C 1
ATOM 897 O O . GLY A 1 108 ? 22.174 -19.124 13.931 1.00 67.50 108 GLY A O 1
ATOM 898 N N . PHE A 1 109 ? 21.852 -19.589 16.099 1.00 73.69 109 PHE A N 1
ATOM 899 C CA . PHE A 1 109 ? 21.486 -20.992 15.886 1.00 73.69 109 PHE A CA 1
ATOM 900 C C . PHE A 1 109 ? 19.962 -21.086 15.800 1.00 73.69 109 PHE A C 1
ATOM 902 O O . PHE A 1 109 ? 19.275 -20.986 16.819 1.00 73.69 109 PHE A O 1
ATOM 909 N N . PHE A 1 110 ? 19.439 -21.271 14.593 1.00 76.44 110 PHE A N 1
ATOM 910 C CA . PHE A 1 110 ? 18.017 -21.508 14.359 1.00 76.44 110 PHE A CA 1
ATOM 911 C C . PHE A 1 110 ? 17.834 -22.941 13.864 1.00 76.44 110 PHE A C 1
ATOM 913 O O . PHE A 1 110 ? 18.635 -23.392 13.044 1.00 76.44 110 PHE A O 1
ATOM 920 N N . PRO A 1 111 ? 16.825 -23.682 14.352 1.00 79.00 111 PRO A N 1
ATOM 921 C CA . PRO A 1 111 ? 16.491 -24.972 13.765 1.00 79.00 111 PRO A CA 1
ATOM 922 C C . PRO A 1 111 ? 16.201 -24.831 12.265 1.00 79.00 111 PRO A C 1
ATOM 924 O O . PRO A 1 111 ? 15.654 -23.814 11.830 1.00 79.00 111 PRO A O 1
ATOM 927 N N . ASP A 1 112 ? 16.529 -25.858 11.483 1.00 72.31 112 ASP A N 1
ATOM 928 C CA . ASP A 1 112 ? 16.244 -25.874 10.047 1.00 72.31 112 ASP A CA 1
ATOM 929 C C . ASP A 1 112 ? 14.762 -25.579 9.776 1.00 72.31 112 ASP A C 1
ATOM 931 O O . ASP A 1 112 ? 13.864 -26.142 10.407 1.00 72.31 112 ASP A O 1
ATOM 935 N N . GLY A 1 113 ? 14.507 -24.670 8.832 1.00 71.44 113 GLY A N 1
ATOM 936 C CA . GLY A 1 113 ? 13.155 -24.233 8.474 1.00 71.44 113 GLY A CA 1
ATOM 937 C C . GLY A 1 113 ? 12.504 -23.253 9.456 1.00 71.44 113 GLY A C 1
ATOM 938 O O . GLY A 1 113 ? 11.374 -22.835 9.211 1.00 71.44 113 GLY A O 1
ATOM 939 N N . VAL A 1 114 ? 13.192 -22.853 10.531 1.00 77.81 114 VAL A N 1
ATOM 940 C CA . VAL A 1 114 ? 12.705 -21.845 11.479 1.00 77.81 114 VAL A CA 1
ATOM 941 C C . VAL A 1 114 ? 13.382 -20.508 11.215 1.00 77.81 114 VAL A C 1
ATOM 943 O O . VAL A 1 114 ? 14.608 -20.400 11.134 1.00 77.81 114 VAL A O 1
ATOM 946 N N . VAL A 1 115 ? 12.556 -19.473 11.116 1.00 75.94 115 VAL A N 1
ATOM 947 C CA . VAL A 1 115 ? 12.988 -18.082 11.028 1.00 75.94 115 VAL A CA 1
ATOM 948 C C . VAL A 1 115 ? 12.599 -17.413 12.338 1.00 75.94 115 VAL A C 1
ATOM 950 O O . VAL A 1 115 ? 11.435 -17.513 12.723 1.00 75.94 115 VAL A O 1
ATOM 953 N N . PRO A 1 116 ? 13.531 -16.782 13.059 1.00 75.75 116 PRO A N 1
ATOM 954 C CA . PRO A 1 116 ? 13.166 -15.970 14.211 1.00 75.75 116 PRO A CA 1
ATOM 955 C C . PRO A 1 116 ? 12.388 -14.732 13.760 1.00 75.75 116 PRO A C 1
ATOM 957 O O . PRO A 1 116 ? 12.578 -14.235 12.646 1.00 75.75 116 PRO A O 1
ATOM 960 N N . ASP A 1 117 ? 11.564 -14.203 14.656 1.00 73.88 117 ASP A N 1
ATOM 961 C CA . ASP A 1 117 ? 10.862 -12.948 14.416 1.00 73.88 117 ASP A CA 1
ATOM 962 C C . ASP A 1 117 ? 11.866 -11.828 14.116 1.00 73.88 117 ASP A C 1
ATOM 964 O O . ASP A 1 117 ? 12.796 -11.565 14.887 1.00 73.88 117 ASP A O 1
ATOM 968 N N . SER A 1 118 ? 11.677 -11.174 12.974 1.00 71.69 118 SER A N 1
ATOM 969 C CA . SER A 1 118 ? 12.457 -10.018 12.550 1.00 71.69 118 SER A CA 1
ATOM 970 C C . SER A 1 118 ? 11.502 -8.965 11.977 1.00 71.69 118 SER A C 1
ATOM 972 O O . SER A 1 118 ? 10.930 -9.197 10.909 1.00 71.69 118 SER A O 1
ATOM 974 N N . PRO A 1 119 ? 11.303 -7.823 12.664 1.00 75.31 119 PRO A N 1
ATOM 975 C CA . PRO A 1 119 ? 11.916 -7.458 13.944 1.00 75.31 119 PRO A CA 1
ATOM 976 C C . PRO A 1 119 ? 11.448 -8.356 15.102 1.00 75.31 119 PRO A C 1
ATOM 978 O O . PRO A 1 119 ? 10.375 -8.951 15.050 1.00 75.31 119 PRO A O 1
ATOM 981 N N . THR A 1 120 ? 12.248 -8.433 16.168 1.00 77.81 120 THR A N 1
ATOM 982 C CA . THR A 1 120 ? 11.837 -9.113 17.405 1.00 77.81 120 THR A CA 1
ATOM 983 C C . THR A 1 120 ? 10.602 -8.433 18.005 1.00 77.81 120 THR A C 1
ATOM 985 O O . THR A 1 120 ? 10.481 -7.210 17.865 1.00 77.81 120 THR A O 1
ATOM 988 N N . PRO A 1 121 ? 9.739 -9.161 18.741 1.00 78.25 121 PRO A N 1
ATOM 989 C CA . PRO A 1 121 ? 8.602 -8.566 19.433 1.00 78.25 121 PRO A CA 1
ATOM 990 C C . PRO A 1 121 ? 9.012 -7.330 20.238 1.00 78.25 121 PRO A C 1
ATOM 992 O O . PRO A 1 121 ? 10.021 -7.346 20.949 1.00 78.25 121 PRO A O 1
ATOM 995 N N . ASN A 1 122 ? 8.235 -6.256 20.116 1.00 77.56 122 ASN A N 1
ATOM 996 C CA . ASN A 1 122 ? 8.514 -4.983 20.768 1.00 77.56 122 ASN A CA 1
ATOM 997 C C . ASN A 1 122 ? 7.312 -4.523 21.604 1.00 77.56 122 ASN A C 1
ATOM 999 O O . ASN A 1 122 ? 6.166 -4.841 21.299 1.00 77.56 122 ASN A O 1
ATOM 1003 N N . PHE A 1 123 ? 7.587 -3.771 22.669 1.00 78.44 123 PHE A N 1
ATOM 1004 C CA . PHE A 1 123 ? 6.577 -3.187 23.557 1.00 78.44 123 PHE A CA 1
ATOM 1005 C C . PHE A 1 123 ? 6.160 -1.775 23.135 1.00 78.44 123 PHE A C 1
ATOM 1007 O O . PHE A 1 123 ? 5.212 -1.224 23.693 1.00 78.44 123 PHE A O 1
ATOM 1014 N N . VAL A 1 124 ? 6.879 -1.175 22.184 1.00 78.75 124 VAL A N 1
ATOM 1015 C CA . VAL A 1 124 ? 6.531 0.119 21.595 1.00 78.75 124 VAL A CA 1
ATOM 1016 C C . VAL A 1 124 ? 6.062 -0.071 20.155 1.00 78.75 124 VAL A C 1
ATOM 1018 O O . VAL A 1 124 ? 6.616 -0.925 19.457 1.00 78.75 124 VAL A O 1
ATOM 1021 N N . PRO A 1 125 ? 5.064 0.711 19.702 1.00 77.31 125 PRO A N 1
ATOM 1022 C CA . PRO A 1 125 ? 4.690 0.720 18.296 1.00 77.31 125 PRO A CA 1
ATOM 1023 C C . PRO A 1 125 ? 5.896 1.157 17.461 1.00 77.31 125 PRO A C 1
ATOM 1025 O O . PRO A 1 125 ? 6.650 2.049 17.854 1.00 77.31 125 PRO A O 1
ATOM 1028 N N . ASP A 1 126 ? 6.091 0.512 16.316 1.00 78.75 126 ASP A N 1
ATOM 1029 C CA . ASP A 1 126 ? 7.185 0.835 15.402 1.00 78.75 126 ASP A CA 1
ATOM 1030 C C . ASP A 1 126 ? 6.890 2.100 14.578 1.00 78.75 126 ASP A C 1
ATOM 1032 O O . ASP A 1 126 ? 7.811 2.800 14.151 1.00 78.75 126 ASP A O 1
ATOM 1036 N N . LYS A 1 127 ? 5.605 2.430 14.396 1.00 82.81 127 LYS A N 1
ATOM 1037 C CA . LYS A 1 127 ? 5.145 3.667 13.762 1.00 82.81 127 LYS A CA 1
ATOM 1038 C C . LYS A 1 127 ? 4.861 4.752 14.810 1.00 82.81 127 LYS A C 1
ATOM 1040 O O . LYS A 1 127 ? 4.318 4.497 15.885 1.00 82.81 127 LYS A O 1
ATOM 1045 N N . GLY A 1 128 ? 5.266 5.982 14.490 1.00 75.44 128 GLY A N 1
ATOM 1046 C CA . GLY A 1 128 ? 5.099 7.154 15.355 1.00 75.44 128 GLY A CA 1
ATOM 1047 C C . GLY A 1 128 ? 3.674 7.718 15.366 1.00 75.44 128 GLY A C 1
ATOM 1048 O O . GLY A 1 128 ? 2.832 7.329 14.570 1.00 75.44 128 GLY A O 1
ATOM 1049 N N . TYR A 1 129 ? 3.426 8.674 16.258 1.00 77.94 129 TYR A N 1
ATOM 1050 C CA . TYR A 1 129 ? 2.135 9.354 16.392 1.00 77.94 129 TYR A CA 1
ATOM 1051 C C . TYR A 1 129 ? 1.848 10.309 15.228 1.00 77.94 129 TYR A C 1
ATOM 1053 O O . TYR A 1 129 ? 2.768 10.898 14.652 1.00 77.94 129 TYR A O 1
ATOM 1061 N N . GLY A 1 130 ? 0.561 10.553 14.986 1.00 71.00 130 GLY A N 1
ATOM 1062 C CA . GLY A 1 130 ? 0.066 11.607 14.113 1.00 71.00 130 GLY A CA 1
ATOM 1063 C C . GLY A 1 130 ? -0.292 11.099 12.724 1.00 71.00 130 GLY A C 1
ATOM 1064 O O . GLY A 1 130 ? 0.572 10.710 11.948 1.00 71.00 130 GLY A O 1
ATOM 1065 N N . GLY A 1 131 ? -1.577 11.182 12.382 1.00 74.12 131 GLY A N 1
ATOM 1066 C CA . GLY A 1 131 ? -2.082 10.951 11.029 1.00 74.12 131 GLY A CA 1
ATOM 1067 C C . GLY A 1 131 ? -2.242 9.478 10.636 1.00 74.12 131 GLY A C 1
ATOM 1068 O O . GLY A 1 131 ? -2.239 8.567 11.463 1.00 74.12 131 GLY A O 1
ATOM 1069 N N . TRP A 1 132 ? -2.423 9.251 9.335 1.00 85.88 132 TRP A N 1
ATOM 1070 C CA . TRP A 1 132 ? -2.705 7.937 8.759 1.00 85.88 132 TRP A CA 1
ATOM 1071 C C . TRP A 1 132 ? -1.399 7.170 8.500 1.00 85.88 132 TRP A C 1
ATOM 1073 O O . TRP A 1 132 ? -0.841 7.183 7.408 1.00 85.88 132 TRP A O 1
ATOM 1083 N N . CYS A 1 133 ? -0.846 6.562 9.547 1.00 87.25 133 CYS A N 1
ATOM 1084 C CA . CYS A 1 133 ? 0.520 6.028 9.534 1.00 87.25 133 CYS A CA 1
ATOM 1085 C C . CYS A 1 133 ? 0.667 4.597 8.973 1.00 87.25 133 CYS A C 1
ATOM 1087 O O . CYS A 1 133 ? 1.789 4.131 8.773 1.00 87.25 133 CYS A O 1
ATOM 1089 N N . SER A 1 134 ? -0.455 3.903 8.778 1.00 90.81 134 SER A N 1
ATOM 1090 C CA . SER A 1 134 ? -0.510 2.499 8.364 1.00 90.81 134 SER A CA 1
ATOM 1091 C C . SER A 1 134 ? -1.606 2.304 7.319 1.00 90.81 134 SER A C 1
ATOM 1093 O O . SER A 1 134 ? -2.515 1.491 7.467 1.00 90.81 134 SER A O 1
ATOM 1095 N N . ALA A 1 135 ? -1.587 3.145 6.291 1.00 92.56 135 ALA A N 1
ATOM 1096 C CA . ALA A 1 135 ? -2.569 3.116 5.226 1.00 92.56 135 ALA A CA 1
ATOM 1097 C C . ALA A 1 135 ? -2.442 1.859 4.367 1.00 92.56 135 ALA A C 1
ATOM 1099 O O . ALA A 1 135 ? -1.346 1.358 4.105 1.00 92.56 135 ALA A O 1
ATOM 1100 N N . VAL A 1 136 ? -3.597 1.386 3.911 1.00 93.38 136 VAL A N 1
ATOM 1101 C CA . VAL A 1 136 ? -3.732 0.358 2.886 1.00 93.38 136 VAL A CA 1
ATOM 1102 C C . VAL A 1 136 ? -4.020 1.068 1.571 1.00 93.38 136 VAL A C 1
ATOM 1104 O O . VAL A 1 136 ? -5.048 1.733 1.439 1.00 93.38 136 VAL A O 1
ATOM 1107 N N . ILE A 1 137 ? -3.119 0.934 0.600 1.00 93.06 137 ILE A N 1
ATOM 1108 C CA . ILE A 1 137 ? -3.279 1.536 -0.726 1.00 93.06 137 ILE A CA 1
ATOM 1109 C C . ILE A 1 137 ? -3.752 0.451 -1.698 1.00 93.06 137 ILE A C 1
ATOM 1111 O O . ILE A 1 137 ? -3.044 -0.547 -1.876 1.00 93.06 137 ILE A O 1
ATOM 1115 N N . PRO A 1 138 ? -4.919 0.607 -2.348 1.00 92.62 138 PRO A N 1
ATOM 1116 C CA . PRO A 1 138 ? -5.427 -0.393 -3.281 1.00 92.62 138 PRO A CA 1
ATOM 1117 C C . PRO A 1 138 ? -4.494 -0.623 -4.473 1.00 92.62 138 PRO A C 1
ATOM 1119 O O . PRO A 1 138 ? -3.984 0.336 -5.055 1.00 92.62 138 PRO A O 1
ATOM 1122 N N . ALA A 1 139 ? -4.330 -1.879 -4.903 1.00 92.50 139 ALA A N 1
ATOM 1123 C CA . ALA A 1 139 ? -3.490 -2.197 -6.062 1.00 92.50 139 ALA A CA 1
ATOM 1124 C C . ALA A 1 139 ? -4.007 -1.515 -7.339 1.00 92.50 139 ALA A C 1
ATOM 1126 O O . ALA A 1 139 ? -3.227 -0.974 -8.123 1.00 92.50 139 ALA A O 1
ATOM 1127 N N . TRP A 1 140 ? -5.334 -1.454 -7.507 1.00 91.69 140 TRP A N 1
ATOM 1128 C CA . TRP A 1 140 ? -5.957 -0.763 -8.636 1.00 91.69 140 TRP A CA 1
ATOM 1129 C C . TRP A 1 140 ? -5.613 0.729 -8.674 1.00 91.69 140 TRP A C 1
ATOM 1131 O O . TRP A 1 140 ? -5.544 1.283 -9.768 1.00 91.69 140 TRP A O 1
ATOM 1141 N N . TRP A 1 141 ? -5.386 1.366 -7.513 1.00 92.81 141 TRP A N 1
ATOM 1142 C CA . TRP A 1 141 ? -5.030 2.784 -7.419 1.00 92.81 141 TRP A CA 1
ATOM 1143 C C . TRP A 1 141 ? -3.554 3.040 -7.755 1.00 92.81 141 TRP A C 1
ATOM 1145 O O . TRP A 1 141 ? -3.190 4.130 -8.192 1.00 92.81 141 TRP A O 1
ATOM 1155 N N . LEU A 1 142 ? -2.700 2.028 -7.669 1.00 93.19 142 LEU A N 1
ATOM 1156 C CA . LEU A 1 142 ? -1.315 2.117 -8.135 1.00 93.19 142 LEU A CA 1
ATOM 1157 C C . LEU A 1 142 ? -1.202 1.779 -9.628 1.00 93.19 142 LEU A C 1
ATOM 1159 O O . LEU A 1 142 ? -0.395 2.370 -10.338 1.00 93.19 142 LEU A O 1
ATOM 1163 N N . ALA A 1 143 ? -2.042 0.871 -10.124 1.00 92.56 143 ALA A N 1
ATOM 1164 C CA . ALA A 1 143 ? -2.062 0.462 -11.524 1.00 92.56 143 ALA A CA 1
ATOM 1165 C C . ALA A 1 143 ? -2.616 1.550 -12.463 1.00 92.56 143 ALA A C 1
ATOM 1167 O O . ALA A 1 143 ? -3.592 2.222 -12.138 1.00 92.56 143 ALA A O 1
ATOM 1168 N N . ASN A 1 144 ? -2.091 1.636 -13.690 1.00 85.25 144 ASN A N 1
ATOM 1169 C CA . ASN A 1 144 ? -2.618 2.505 -14.758 1.00 85.25 144 ASN A CA 1
ATOM 1170 C C . ASN A 1 144 ? -2.667 4.000 -14.383 1.00 85.25 144 ASN A C 1
ATOM 1172 O O . ASN A 1 144 ? -3.671 4.666 -14.620 1.00 85.25 144 ASN A O 1
ATOM 1176 N N . ALA A 1 145 ? -1.598 4.533 -13.791 1.00 84.38 145 ALA A N 1
ATOM 1177 C CA . ALA A 1 145 ? -1.482 5.972 -13.543 1.00 84.38 145 ALA A CA 1
ATOM 1178 C C . ALA A 1 145 ? -1.255 6.800 -14.828 1.00 84.38 145 ALA A C 1
ATOM 1180 O O . ALA A 1 145 ? -1.263 8.027 -14.789 1.00 84.38 145 ALA A O 1
ATOM 1181 N N . ASP A 1 146 ? -1.037 6.152 -15.975 1.00 77.88 146 ASP A N 1
ATOM 1182 C CA . ASP A 1 146 ? -0.778 6.846 -17.236 1.00 77.88 146 ASP A CA 1
ATOM 1183 C C . ASP A 1 146 ? -1.991 7.626 -17.723 1.00 77.88 146 ASP A C 1
ATOM 1185 O O . ASP A 1 146 ? -3.119 7.136 -17.723 1.00 77.88 146 ASP A O 1
ATOM 1189 N N . GLY A 1 147 ? -1.737 8.838 -18.208 1.00 82.56 147 GLY A N 1
ATOM 1190 C CA . GLY A 1 147 ? -2.795 9.742 -18.655 1.00 82.56 147 GLY A CA 1
ATOM 1191 C C . GLY A 1 147 ? -3.508 10.468 -17.512 1.00 82.56 147 GLY A C 1
ATOM 1192 O O . GLY A 1 147 ? -4.335 11.331 -17.793 1.00 82.56 147 GLY A O 1
ATOM 1193 N N . ASP A 1 148 ? -3.156 10.178 -16.256 1.00 91.56 148 ASP A N 1
ATOM 1194 C CA . ASP A 1 148 ? -3.572 10.923 -15.071 1.00 91.56 148 ASP A CA 1
ATOM 1195 C C . ASP A 1 148 ? -2.333 11.516 -14.383 1.00 91.56 148 ASP A C 1
ATOM 1197 O O . ASP A 1 148 ? -1.737 10.934 -13.475 1.00 91.56 148 ASP A O 1
ATOM 1201 N N . GLU A 1 149 ? -1.903 12.686 -14.865 1.00 92.12 149 GLU A N 1
ATOM 1202 C CA . GLU A 1 149 ? -0.702 13.368 -14.365 1.00 92.12 149 GLU A CA 1
ATOM 1203 C C . GLU A 1 149 ? -0.783 13.706 -12.868 1.00 92.12 149 GLU A C 1
ATOM 1205 O O . GLU A 1 149 ? 0.247 13.758 -12.189 1.00 92.12 149 GLU A O 1
ATOM 1210 N N . GLU A 1 150 ? -1.988 13.948 -12.343 1.00 92.06 150 GLU A N 1
ATOM 1211 C CA . GLU A 1 150 ? -2.193 14.236 -10.923 1.00 92.06 150 GLU A CA 1
ATOM 1212 C C . GLU A 1 150 ? -1.962 12.975 -10.095 1.00 92.06 150 GLU A C 1
ATOM 1214 O O . GLU A 1 150 ? -1.141 12.981 -9.177 1.00 92.06 150 GLU A O 1
ATOM 1219 N N . ARG A 1 151 ? -2.583 11.860 -10.482 1.00 91.81 151 ARG A N 1
ATOM 1220 C CA . ARG A 1 151 ? -2.381 10.578 -9.807 1.00 91.81 151 ARG A CA 1
ATOM 1221 C C . ARG A 1 151 ? -0.948 10.069 -9.925 1.00 91.81 151 ARG A C 1
ATOM 1223 O O . ARG A 1 151 ? -0.414 9.535 -8.956 1.00 91.81 151 ARG A O 1
ATOM 1230 N N . ALA A 1 152 ? -0.300 10.259 -11.072 1.00 93.06 152 ALA A N 1
ATOM 1231 C CA . ALA A 1 152 ? 1.114 9.938 -11.236 1.00 93.06 152 ALA A CA 1
ATOM 1232 C C . ALA A 1 152 ? 1.982 10.736 -10.244 1.00 93.06 152 ALA A C 1
ATOM 1234 O O . ALA A 1 152 ? 2.828 10.165 -9.553 1.00 93.06 152 ALA A O 1
ATOM 1235 N N . ARG A 1 153 ? 1.729 12.044 -10.097 1.00 91.94 153 ARG A N 1
ATOM 1236 C CA . ARG A 1 153 ? 2.422 12.892 -9.114 1.00 91.94 153 ARG A CA 1
ATOM 1237 C C . ARG A 1 153 ? 2.159 12.442 -7.677 1.00 91.94 153 ARG A C 1
ATOM 1239 O O . ARG A 1 153 ? 3.087 12.428 -6.869 1.00 91.94 153 ARG A O 1
ATOM 1246 N N . ASP A 1 154 ? 0.928 12.056 -7.371 1.00 92.44 154 ASP A N 1
ATOM 1247 C CA . ASP A 1 154 ? 0.526 11.567 -6.053 1.00 92.44 154 ASP A CA 1
ATOM 1248 C C . ASP A 1 154 ? 1.252 10.254 -5.703 1.00 92.44 154 ASP A C 1
ATOM 1250 O O . ASP A 1 154 ? 1.847 10.139 -4.629 1.00 92.44 154 ASP A O 1
ATOM 1254 N N . ILE A 1 155 ? 1.302 9.298 -6.638 1.00 92.69 155 ILE A N 1
ATOM 1255 C CA . ILE A 1 155 ? 2.068 8.048 -6.504 1.00 92.69 155 ILE A CA 1
ATOM 1256 C C . ILE A 1 155 ? 3.552 8.342 -6.290 1.00 92.69 155 ILE A C 1
ATOM 1258 O O . ILE A 1 155 ? 4.160 7.790 -5.372 1.00 92.69 155 ILE A O 1
ATOM 1262 N N . LEU A 1 156 ? 4.135 9.233 -7.098 1.00 91.25 156 LEU A N 1
ATOM 1263 C CA . LEU A 1 156 ? 5.532 9.631 -6.957 1.00 91.25 156 LEU A CA 1
ATOM 1264 C C . LEU A 1 156 ? 5.791 10.242 -5.574 1.00 91.25 156 LEU A C 1
ATOM 1266 O O . LEU A 1 156 ? 6.778 9.893 -4.931 1.00 91.25 156 LEU A O 1
ATOM 1270 N N . SER A 1 157 ? 4.903 11.111 -5.085 1.00 89.69 157 SER A N 1
ATOM 1271 C CA . SER A 1 157 ? 5.015 11.747 -3.765 1.00 89.69 157 SER A CA 1
ATOM 1272 C C . SER A 1 157 ? 5.028 10.717 -2.630 1.00 89.69 157 SER A C 1
ATOM 1274 O O . SER A 1 157 ? 5.908 10.752 -1.764 1.00 89.69 157 SER A O 1
ATOM 1276 N N . ILE A 1 158 ? 4.110 9.748 -2.677 1.00 90.06 158 ILE A N 1
ATOM 1277 C CA . ILE A 1 158 ? 4.003 8.675 -1.680 1.00 90.06 158 ILE A CA 1
ATOM 1278 C C . ILE A 1 158 ? 5.241 7.771 -1.733 1.00 90.06 158 ILE A C 1
ATOM 1280 O O . ILE A 1 158 ? 5.908 7.572 -0.721 1.00 90.06 158 ILE A O 1
ATOM 1284 N N . LEU A 1 159 ? 5.580 7.253 -2.914 1.00 89.75 159 LEU A N 1
ATOM 1285 C CA . LEU A 1 159 ? 6.575 6.190 -3.074 1.00 89.75 159 LEU A CA 1
ATOM 1286 C C . LEU A 1 159 ? 8.032 6.677 -3.095 1.00 89.75 159 LEU A C 1
ATOM 1288 O O . LEU A 1 159 ? 8.947 5.886 -2.865 1.00 89.75 159 LEU A O 1
ATOM 1292 N N . SER A 1 160 ? 8.285 7.958 -3.378 1.00 85.88 160 SER A N 1
ATOM 1293 C CA . SER A 1 160 ? 9.650 8.511 -3.372 1.00 85.88 160 SER A CA 1
ATOM 1294 C C . SER A 1 160 ? 10.119 8.960 -1.988 1.00 85.88 160 SER A C 1
ATOM 1296 O O . SER A 1 160 ? 11.324 8.975 -1.728 1.00 85.88 160 SER A O 1
ATOM 1298 N N . THR A 1 161 ? 9.191 9.336 -1.105 1.00 76.75 161 THR A N 1
ATOM 1299 C CA . THR A 1 161 ? 9.509 9.912 0.212 1.00 76.75 161 THR A CA 1
ATOM 1300 C C . THR A 1 161 ? 9.394 8.911 1.351 1.00 76.75 161 THR A C 1
ATOM 1302 O O . THR A 1 161 ? 9.863 9.183 2.461 1.00 76.75 161 THR A O 1
ATOM 1305 N N . ARG A 1 162 ? 8.775 7.760 1.090 1.00 72.62 162 ARG A N 1
ATOM 1306 C CA . ARG A 1 162 ? 8.475 6.745 2.090 1.00 72.62 162 ARG A CA 1
ATOM 1307 C C . ARG A 1 162 ? 9.116 5.413 1.731 1.00 72.62 162 ARG A C 1
ATOM 1309 O O . ARG A 1 162 ? 9.579 5.191 0.613 1.00 72.62 162 ARG A O 1
ATOM 1316 N N . GLY A 1 163 ? 9.256 4.591 2.754 1.00 63.31 163 GLY A N 1
ATOM 1317 C CA . GLY A 1 163 ? 9.935 3.323 2.667 1.00 63.31 163 GLY A CA 1
ATOM 1318 C C . GLY A 1 163 ? 9.574 2.413 3.820 1.00 63.31 163 GLY A C 1
ATOM 1319 O O . GLY A 1 163 ? 9.226 2.884 4.904 1.00 63.31 163 GLY A O 1
ATOM 1320 N N . GLY A 1 164 ? 9.724 1.109 3.598 1.00 60.38 164 GLY A N 1
ATOM 1321 C CA . GLY A 1 164 ? 9.321 0.094 4.567 1.00 60.38 164 GLY A CA 1
ATOM 1322 C C . GLY A 1 164 ? 7.819 -0.185 4.541 1.00 60.38 164 GLY A C 1
ATOM 1323 O O . GLY A 1 164 ? 7.264 -0.626 5.544 1.00 60.38 164 GLY A O 1
ATOM 1324 N N . GLU A 1 165 ? 7.152 0.101 3.423 1.00 75.62 165 GLU A N 1
ATOM 1325 C CA . GLU A 1 165 ? 5.810 -0.396 3.153 1.00 75.62 165 GLU A CA 1
ATOM 1326 C C . GLU A 1 165 ? 5.855 -1.886 2.826 1.00 75.62 165 GLU A C 1
ATOM 1328 O O . GLU A 1 165 ? 6.737 -2.365 2.107 1.00 75.62 165 GLU A O 1
ATOM 1333 N N . HIS A 1 166 ? 4.849 -2.616 3.300 1.00 86.56 166 HIS A N 1
ATOM 1334 C CA . HIS A 1 166 ? 4.617 -3.977 2.842 1.00 86.56 166 HIS A CA 1
ATOM 1335 C C . HIS A 1 166 ? 4.079 -3.903 1.425 1.00 86.56 166 HIS A C 1
ATOM 1337 O O . HIS A 1 166 ? 2.913 -3.568 1.211 1.00 86.56 166 HIS A O 1
ATOM 1343 N N . VAL A 1 167 ? 4.935 -4.191 0.450 1.00 87.94 167 VAL A N 1
ATOM 1344 C CA . VAL A 1 167 ? 4.527 -4.292 -0.948 1.00 87.94 167 VAL A CA 1
ATOM 1345 C C . VAL A 1 167 ? 3.851 -5.637 -1.154 1.00 87.94 167 VAL A C 1
ATOM 1347 O O . VAL A 1 167 ? 4.495 -6.682 -1.216 1.00 87.94 167 VAL A O 1
ATOM 1350 N N . THR A 1 168 ? 2.530 -5.604 -1.241 1.00 86.12 168 THR A N 1
ATOM 1351 C CA . THR A 1 168 ? 1.675 -6.790 -1.334 1.00 86.12 168 THR A CA 1
ATOM 1352 C C . THR A 1 168 ? 1.419 -7.204 -2.783 1.00 86.12 168 THR A C 1
ATOM 1354 O O . THR A 1 168 ? 0.991 -8.331 -3.042 1.00 86.12 168 THR A O 1
ATOM 1357 N N . GLY A 1 169 ? 1.684 -6.309 -3.743 1.00 79.94 169 GLY A N 1
ATOM 1358 C CA . GLY A 1 169 ? 1.615 -6.601 -5.178 1.00 79.94 169 GLY A CA 1
ATOM 1359 C C . GLY A 1 169 ? 0.205 -6.892 -5.702 1.00 79.94 169 GLY A C 1
ATOM 1360 O O . GLY A 1 169 ? 0.068 -7.306 -6.844 1.00 79.94 169 GLY A O 1
ATOM 1361 N N . GLY A 1 170 ? -0.847 -6.742 -4.888 1.00 74.44 170 GLY A N 1
ATOM 1362 C CA . GLY A 1 170 ? -2.201 -7.174 -5.254 1.00 74.44 170 GLY A CA 1
ATOM 1363 C C . GLY A 1 170 ? -2.392 -8.694 -5.310 1.00 74.44 170 GLY A C 1
ATOM 1364 O O . GLY A 1 170 ? -3.464 -9.149 -5.698 1.00 74.44 170 GLY A O 1
ATOM 1365 N N . PHE A 1 171 ? -1.385 -9.485 -4.923 1.00 80.06 171 PHE A N 1
ATOM 1366 C CA . PHE A 1 171 ? -1.431 -10.948 -4.994 1.00 80.06 171 PHE A CA 1
ATOM 1367 C C . PHE A 1 171 ? -1.844 -11.606 -3.683 1.00 80.06 171 PHE A C 1
ATOM 1369 O O . PHE A 1 171 ? -2.047 -12.820 -3.665 1.00 80.06 171 PHE A O 1
ATOM 1376 N N . LEU A 1 172 ? -1.994 -10.845 -2.591 1.00 80.38 172 LEU A N 1
ATOM 1377 C CA . LEU A 1 172 ? -2.378 -11.425 -1.306 1.00 80.38 172 LEU A CA 1
ATOM 1378 C C . LEU A 1 172 ? -3.650 -12.254 -1.433 1.00 80.38 172 LEU A C 1
ATOM 1380 O O . LEU A 1 172 ? -3.640 -13.374 -0.952 1.00 80.38 172 LEU A O 1
ATOM 1384 N N . ASN A 1 173 ? -4.671 -11.774 -2.150 1.00 80.56 173 ASN A N 1
ATOM 1385 C CA . ASN A 1 173 ? -5.928 -12.492 -2.404 1.00 80.56 173 ASN A CA 1
ATOM 1386 C C . ASN A 1 173 ? -5.784 -13.927 -2.976 1.00 80.56 173 ASN A C 1
ATOM 1388 O O . ASN A 1 173 ? -6.715 -14.727 -2.859 1.00 80.56 173 ASN A O 1
ATOM 1392 N N . THR A 1 174 ? -4.648 -14.254 -3.599 1.00 82.44 174 THR A N 1
ATOM 1393 C CA . THR A 1 174 ? -4.346 -15.571 -4.186 1.00 82.44 174 THR A CA 1
ATOM 1394 C C . THR A 1 174 ? -3.210 -16.290 -3.461 1.00 82.44 174 THR A C 1
ATOM 1396 O O . THR A 1 174 ? -3.215 -17.516 -3.389 1.00 82.44 174 THR A O 1
ATOM 1399 N N . ALA A 1 175 ? -2.276 -15.549 -2.865 1.00 79.81 175 ALA A N 1
ATOM 1400 C CA . ALA A 1 175 ? -1.120 -16.057 -2.133 1.00 79.81 175 ALA A CA 1
ATOM 1401 C C . ALA A 1 175 ? -1.429 -16.387 -0.656 1.00 79.81 175 ALA A C 1
ATOM 1403 O O . ALA A 1 175 ? -0.576 -16.221 0.214 1.00 79.81 175 ALA A O 1
ATOM 1404 N N . HIS A 1 176 ? -2.645 -16.850 -0.351 1.00 80.00 176 HIS A N 1
ATOM 1405 C CA . HIS A 1 176 ? -3.027 -17.277 0.996 1.00 80.00 176 HIS A CA 1
ATOM 1406 C C . HIS A 1 176 ? -3.911 -18.520 0.998 1.00 80.00 176 HIS A C 1
ATOM 1408 O O . HIS A 1 176 ? -4.697 -18.765 0.084 1.00 80.00 176 HIS A O 1
ATOM 1414 N N . ASP A 1 177 ? -3.876 -19.244 2.109 1.00 81.88 177 ASP A N 1
ATOM 1415 C CA . ASP A 1 177 ? -4.726 -20.401 2.394 1.00 81.88 177 ASP A CA 1
ATOM 1416 C C . ASP A 1 177 ? -6.134 -20.030 2.907 1.00 81.88 177 ASP A C 1
ATOM 1418 O O . ASP A 1 177 ? -6.886 -20.905 3.328 1.00 81.88 177 ASP A O 1
ATOM 1422 N N . GLN A 1 178 ? -6.500 -18.740 2.861 1.00 72.25 178 GLN A N 1
ATOM 1423 C CA . GLN A 1 178 ? -7.761 -18.178 3.376 1.00 72.25 178 GLN A CA 1
ATOM 1424 C C . GLN A 1 178 ? -7.906 -18.248 4.906 1.00 72.25 178 GLN A C 1
ATOM 1426 O O . GLN A 1 178 ? -8.977 -17.935 5.424 1.00 72.25 178 GLN A O 1
ATOM 1431 N N . THR A 1 179 ? -6.857 -18.618 5.646 1.00 76.81 179 THR A N 1
ATOM 1432 C CA . THR A 1 179 ? -6.905 -18.673 7.117 1.00 76.81 179 THR A CA 1
ATOM 1433 C C . THR A 1 179 ? -6.404 -17.391 7.777 1.00 76.81 179 THR A C 1
ATOM 1435 O O . THR A 1 179 ? -6.630 -17.168 8.966 1.00 76.81 179 THR A O 1
ATOM 1438 N N . THR A 1 180 ? -5.775 -16.503 7.004 1.00 75.81 180 THR A N 1
ATOM 1439 C CA . THR A 1 180 ? -5.302 -15.202 7.478 1.00 75.81 180 THR A CA 1
ATOM 1440 C C . THR A 1 180 ? -6.464 -14.288 7.855 1.00 75.81 180 THR A C 1
ATOM 1442 O O . THR A 1 180 ? -7.426 -14.141 7.104 1.00 75.81 180 THR A O 1
ATOM 1445 N N . ALA A 1 181 ? -6.378 -13.626 9.005 1.00 78.56 181 ALA A N 1
ATOM 1446 C CA . ALA A 1 181 ? -7.389 -12.682 9.475 1.00 78.56 181 ALA A CA 1
ATOM 1447 C C . ALA A 1 181 ? -7.143 -11.272 8.903 1.00 78.56 181 ALA A C 1
ATOM 1449 O O . ALA A 1 181 ? -6.820 -10.351 9.642 1.00 78.56 181 ALA A O 1
ATOM 1450 N N . ILE A 1 182 ? -7.269 -11.112 7.582 1.00 85.06 182 ILE A N 1
ATOM 1451 C CA . ILE A 1 182 ? -7.176 -9.814 6.884 1.00 85.06 182 ILE A CA 1
ATOM 1452 C C . ILE A 1 182 ? -8.451 -9.532 6.078 1.00 85.06 182 ILE A C 1
ATOM 1454 O O . ILE A 1 182 ? -9.113 -10.463 5.594 1.00 85.06 182 ILE A O 1
ATOM 1458 N N . THR A 1 183 ? -8.813 -8.254 5.948 1.00 87.88 183 THR A N 1
ATOM 1459 C CA . THR A 1 183 ? -10.030 -7.826 5.234 1.00 87.88 183 THR A CA 1
ATOM 1460 C C . THR A 1 183 ? -9.889 -8.014 3.721 1.00 87.88 183 THR A C 1
ATOM 1462 O O . THR A 1 183 ? -8.767 -8.044 3.209 1.00 87.88 183 THR A O 1
ATOM 1465 N N . PRO A 1 184 ? -10.997 -8.112 2.961 1.00 87.12 184 PRO A N 1
ATOM 1466 C CA . PRO A 1 184 ? -10.933 -8.120 1.499 1.00 87.12 184 PRO A CA 1
ATOM 1467 C C . PRO A 1 184 ? -10.172 -6.915 0.928 1.00 87.12 184 PRO A C 1
ATOM 1469 O O . PRO A 1 184 ? -9.328 -7.088 0.057 1.00 87.12 184 PRO A O 1
ATOM 1472 N N . PHE A 1 185 ? -10.377 -5.718 1.489 1.00 89.31 185 PHE A N 1
ATOM 1473 C CA . PHE A 1 185 ? -9.675 -4.508 1.052 1.00 89.31 185 PHE A CA 1
ATOM 1474 C C . PHE A 1 185 ? -8.152 -4.613 1.239 1.00 89.31 185 PHE A C 1
ATOM 1476 O O . PHE A 1 185 ? -7.390 -4.264 0.341 1.00 89.31 185 PHE A O 1
ATOM 1483 N N . GLN A 1 186 ? -7.689 -5.177 2.362 1.00 90.44 186 GLN A N 1
ATOM 1484 C CA . GLN A 1 186 ? -6.267 -5.467 2.581 1.00 90.44 186 GLN A CA 1
ATOM 1485 C C . GLN A 1 186 ? -5.729 -6.556 1.639 1.00 90.44 186 GLN A C 1
ATOM 1487 O O . GLN A 1 186 ? -4.592 -6.452 1.180 1.00 90.44 186 GLN A O 1
ATOM 1492 N N . ARG A 1 187 ? -6.523 -7.584 1.305 1.00 88.94 187 ARG A N 1
ATOM 1493 C CA . ARG A 1 187 ? -6.122 -8.652 0.360 1.00 88.94 187 ARG A CA 1
ATOM 1494 C C . ARG A 1 187 ? -5.919 -8.145 -1.064 1.00 88.94 187 ARG A C 1
ATOM 1496 O O . ARG A 1 187 ? -5.133 -8.723 -1.808 1.00 88.94 187 ARG A O 1
ATOM 1503 N N . GLU A 1 188 ? -6.636 -7.093 -1.435 1.00 90.50 188 GLU A N 1
ATOM 1504 C CA . GLU A 1 188 ? -6.571 -6.450 -2.753 1.00 90.50 188 GLU A CA 1
ATOM 1505 C C . GLU A 1 188 ? -5.673 -5.201 -2.757 1.00 90.50 188 GLU A C 1
ATOM 1507 O O . GLU A 1 188 ? -5.585 -4.468 -3.749 1.00 90.50 188 GLU A O 1
ATOM 1512 N N . SER A 1 189 ? -4.987 -4.943 -1.644 1.00 91.94 189 SER A N 1
ATOM 1513 C CA . SER A 1 189 ? -4.018 -3.860 -1.544 1.00 91.94 189 SER A CA 1
ATOM 1514 C C . SER A 1 189 ? -2.809 -4.114 -2.436 1.00 91.94 189 SER A C 1
ATOM 1516 O O . SER A 1 189 ? -2.445 -5.259 -2.704 1.00 91.94 189 SER A O 1
ATOM 1518 N N . GLY A 1 190 ? -2.181 -3.034 -2.890 1.00 91.75 190 GLY A N 1
ATOM 1519 C CA . GLY A 1 190 ? -0.839 -3.075 -3.459 1.00 91.75 190 GLY A CA 1
ATOM 1520 C C . GLY A 1 190 ? 0.230 -2.710 -2.433 1.00 91.75 190 GLY A C 1
ATOM 1521 O O . GLY A 1 190 ? 1.334 -3.251 -2.473 1.00 91.75 190 GLY A O 1
ATOM 1522 N N . LEU A 1 191 ? -0.123 -1.840 -1.482 1.00 91.56 191 LEU A N 1
ATOM 1523 C CA . LEU A 1 191 ? 0.725 -1.471 -0.355 1.00 91.56 191 LEU A CA 1
ATOM 1524 C C . LEU A 1 191 ? -0.059 -1.590 0.946 1.00 91.56 191 LEU A C 1
ATOM 1526 O O . LEU A 1 191 ? -1.230 -1.213 1.021 1.00 91.56 191 LEU A O 1
ATOM 1530 N N . SER A 1 192 ? 0.638 -2.046 1.975 1.00 90.94 192 SER A N 1
ATOM 1531 C CA . SER A 1 192 ? 0.180 -2.072 3.355 1.00 90.94 192 SER A CA 1
ATOM 1532 C C . SER A 1 192 ? 1.188 -1.350 4.246 1.00 90.94 192 SER A C 1
ATOM 1534 O O . SER A 1 192 ? 2.372 -1.260 3.912 1.00 90.94 192 SER A O 1
ATOM 1536 N N . SER A 1 193 ? 0.744 -0.861 5.405 1.00 90.19 193 SER A N 1
ATOM 1537 C CA . SER A 1 193 ? 1.594 -0.121 6.351 1.00 90.19 193 SER A CA 1
ATOM 1538 C C . SER A 1 193 ? 2.185 1.187 5.786 1.00 90.19 193 SER A C 1
ATOM 1540 O O . SER A 1 193 ? 3.248 1.663 6.205 1.00 90.19 193 SER A O 1
ATOM 1542 N N . THR A 1 194 ? 1.497 1.805 4.821 1.00 90.19 194 THR A N 1
ATOM 1543 C CA . THR A 1 194 ? 1.965 3.043 4.192 1.00 90.19 194 THR A CA 1
ATOM 1544 C C . THR A 1 194 ? 1.800 4.236 5.127 1.00 90.19 194 THR A C 1
ATOM 1546 O O . THR A 1 194 ? 0.694 4.589 5.532 1.00 90.19 194 THR A O 1
ATOM 1549 N N . GLY A 1 195 ? 2.914 4.887 5.462 1.00 88.81 195 GLY A N 1
ATOM 1550 C CA . GLY A 1 195 ? 2.915 6.072 6.314 1.00 88.81 195 GLY A CA 1
ATOM 1551 C C . GLY A 1 195 ? 2.560 7.339 5.543 1.00 88.81 195 GLY A C 1
ATOM 1552 O O . GLY A 1 195 ? 3.402 7.877 4.828 1.00 88.81 195 GLY A O 1
ATOM 1553 N N . LEU A 1 196 ? 1.351 7.865 5.744 1.00 88.06 196 LEU A N 1
ATOM 1554 C CA . LEU A 1 196 ? 0.858 9.089 5.099 1.00 88.06 196 LEU A CA 1
ATOM 1555 C C . LEU A 1 196 ? 0.864 10.318 6.030 1.00 88.06 196 LEU A C 1
ATOM 1557 O O . LEU A 1 196 ? 0.447 11.406 5.663 1.00 88.06 196 LEU A O 1
ATOM 1561 N N . SER A 1 197 ? 1.422 10.213 7.233 1.00 82.06 197 SER A N 1
ATOM 1562 C CA . SER A 1 197 ? 1.390 11.279 8.250 1.00 82.06 197 SER A CA 1
ATOM 1563 C C . SER A 1 197 ? 2.013 12.631 7.864 1.00 82.06 197 SER A C 1
ATOM 1565 O O . SER A 1 197 ? 1.776 13.620 8.550 1.00 82.06 197 SER A O 1
ATOM 1567 N N . GLY A 1 198 ? 2.802 12.703 6.788 1.00 81.12 198 GLY A N 1
ATOM 1568 C CA . GLY A 1 198 ? 3.436 13.947 6.334 1.00 81.12 198 GLY A CA 1
ATOM 1569 C C . GLY A 1 198 ? 3.201 14.292 4.868 1.00 81.12 198 GLY A C 1
ATOM 1570 O O . GLY A 1 198 ? 3.990 15.056 4.320 1.00 81.12 198 GLY A O 1
ATOM 1571 N N . ILE A 1 199 ? 2.192 13.702 4.223 1.00 87.12 199 ILE A N 1
ATOM 1572 C CA . ILE A 1 199 ? 1.708 14.233 2.942 1.00 87.12 199 ILE A CA 1
ATOM 1573 C C . ILE A 1 199 ? 0.800 15.443 3.182 1.00 87.12 199 ILE A C 1
ATOM 1575 O O . ILE A 1 199 ? 0.277 15.630 4.283 1.00 87.12 199 ILE A O 1
ATOM 1579 N N . ASP A 1 200 ? 0.646 16.297 2.171 1.00 88.69 200 ASP A N 1
ATOM 1580 C CA . ASP A 1 200 ? -0.209 17.473 2.287 1.00 88.69 200 ASP A CA 1
ATOM 1581 C C . ASP A 1 200 ? -1.692 17.091 2.441 1.00 88.69 200 ASP A C 1
ATOM 1583 O O . ASP A 1 200 ? -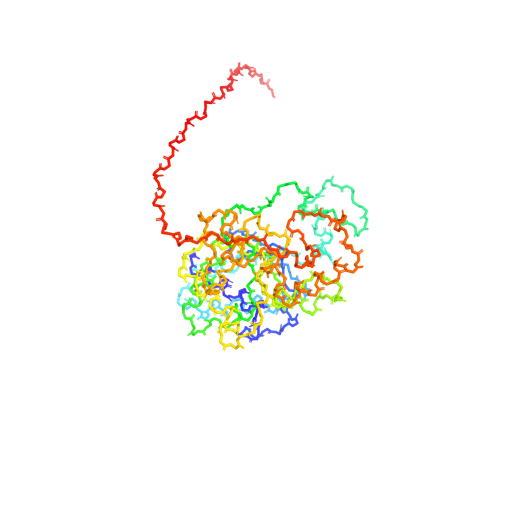2.143 16.020 2.026 1.00 88.69 200 ASP A O 1
ATOM 1587 N N . THR A 1 201 ? -2.464 17.981 3.065 1.00 88.62 201 THR A N 1
ATOM 1588 C CA . THR A 1 201 ? -3.881 17.746 3.370 1.00 88.62 201 THR A CA 1
ATOM 1589 C C . THR A 1 201 ? -4.728 17.520 2.116 1.00 88.62 201 THR A C 1
ATOM 1591 O O . THR A 1 201 ? -5.652 16.709 2.149 1.00 88.62 201 THR A O 1
ATOM 1594 N N . GLU A 1 202 ? -4.412 18.185 1.002 1.00 91.00 202 GLU A N 1
ATOM 1595 C CA . GLU A 1 202 ? -5.169 18.014 -0.241 1.00 91.00 202 GLU A CA 1
ATOM 1596 C C . GLU A 1 202 ? -4.911 16.641 -0.862 1.00 91.00 202 GLU A C 1
ATOM 1598 O O . GLU A 1 202 ? -5.851 15.991 -1.319 1.00 91.00 202 GLU A O 1
ATOM 1603 N N . LEU A 1 203 ? -3.669 16.148 -0.817 1.00 91.50 203 LEU A N 1
ATOM 1604 C CA . LEU A 1 203 ? -3.356 14.774 -1.198 1.00 91.50 203 LEU A CA 1
ATOM 1605 C C . LEU A 1 203 ? -4.109 13.770 -0.315 1.00 91.50 203 LEU A C 1
ATOM 1607 O O . LEU A 1 203 ? -4.726 12.845 -0.839 1.00 91.50 203 LEU A O 1
ATOM 1611 N N . HIS A 1 204 ? -4.161 13.977 1.005 1.00 91.62 204 HIS A N 1
ATOM 1612 C CA . HIS A 1 204 ? -4.991 13.137 1.878 1.00 91.62 204 HIS A CA 1
ATOM 1613 C C . HIS A 1 204 ? -6.460 13.107 1.439 1.00 91.62 204 HIS A C 1
ATOM 1615 O O . HIS A 1 204 ? -7.048 12.026 1.364 1.00 91.62 204 HIS A O 1
ATOM 1621 N N . HIS A 1 205 ? -7.045 14.268 1.127 1.00 92.00 205 HIS A N 1
ATOM 1622 C CA . HIS A 1 205 ? -8.428 14.352 0.661 1.00 92.00 205 HIS A CA 1
ATOM 1623 C C . HIS A 1 205 ? -8.643 13.581 -0.640 1.00 92.00 205 HIS A C 1
ATOM 1625 O O . HIS A 1 205 ? -9.590 12.800 -0.735 1.00 92.00 205 HIS A O 1
ATOM 1631 N N . ARG A 1 206 ? -7.756 13.756 -1.627 1.00 92.19 206 ARG A N 1
ATOM 1632 C CA . ARG A 1 206 ? -7.849 13.049 -2.913 1.00 92.19 206 ARG A CA 1
ATOM 1633 C C . ARG A 1 206 ? -7.733 11.537 -2.746 1.00 92.19 206 ARG A C 1
ATOM 1635 O O . ARG A 1 206 ? -8.525 10.808 -3.340 1.00 92.19 206 ARG A O 1
ATOM 1642 N N . LEU A 1 207 ? -6.803 11.060 -1.914 1.00 92.38 207 LEU A N 1
ATOM 1643 C CA . LEU A 1 207 ? -6.642 9.627 -1.645 1.00 92.38 207 LEU A CA 1
ATOM 1644 C C . LEU A 1 207 ? -7.895 9.044 -0.997 1.00 92.38 207 LEU A C 1
ATOM 1646 O O . LEU A 1 207 ? -8.437 8.061 -1.495 1.00 92.38 207 LEU A O 1
ATOM 1650 N N . LEU A 1 208 ? -8.396 9.672 0.070 1.00 93.69 208 LEU A N 1
ATOM 1651 C CA . LEU A 1 208 ? -9.603 9.208 0.750 1.00 93.69 208 LEU A CA 1
ATOM 1652 C C . LEU A 1 208 ? -10.821 9.235 -0.173 1.00 93.69 208 LEU A C 1
ATOM 1654 O O . LEU A 1 208 ? -11.542 8.243 -0.247 1.00 93.69 208 LEU A O 1
ATOM 1658 N N . ALA A 1 209 ? -11.025 10.326 -0.916 1.00 92.75 209 ALA A N 1
ATOM 1659 C CA . ALA A 1 209 ? -12.111 10.432 -1.886 1.00 92.75 209 ALA A CA 1
ATOM 1660 C C . ALA A 1 209 ? -12.031 9.329 -2.951 1.00 92.75 209 ALA A C 1
ATOM 1662 O O . ALA A 1 209 ? -13.038 8.704 -3.267 1.00 92.75 209 ALA A O 1
ATOM 1663 N N . SER A 1 210 ? -10.829 9.050 -3.459 1.00 91.00 210 SER A N 1
ATOM 1664 C CA . SER A 1 210 ? -10.583 7.999 -4.445 1.00 91.00 210 SER A CA 1
ATOM 1665 C C . SER A 1 210 ? -10.856 6.600 -3.879 1.00 91.00 210 SER A C 1
ATOM 1667 O O . SER A 1 210 ? -11.584 5.811 -4.483 1.00 91.00 210 SER A O 1
ATOM 1669 N N . PHE A 1 211 ? -10.322 6.283 -2.697 1.00 90.19 211 PHE A N 1
ATOM 1670 C CA . PHE A 1 211 ? -10.408 4.936 -2.117 1.00 90.19 211 PHE A CA 1
ATOM 1671 C C . PHE A 1 211 ? -11.809 4.618 -1.604 1.00 90.19 211 PHE A C 1
ATOM 1673 O O . PHE A 1 211 ? -12.244 3.469 -1.650 1.00 90.19 211 PHE A O 1
ATOM 1680 N N . LEU A 1 212 ? -12.511 5.642 -1.118 1.00 90.38 212 LEU A N 1
ATOM 1681 C CA . LEU A 1 212 ? -13.831 5.535 -0.508 1.00 90.38 212 LEU A CA 1
ATOM 1682 C C . LEU A 1 212 ? -14.932 6.041 -1.435 1.00 90.38 212 LEU A C 1
ATOM 1684 O O . LEU A 1 212 ? -16.054 6.251 -0.988 1.00 90.38 212 LEU A O 1
ATOM 1688 N N . ASN A 1 213 ? -14.645 6.209 -2.726 1.00 87.31 213 ASN A N 1
ATOM 1689 C CA . ASN A 1 213 ? -15.600 6.707 -3.712 1.00 87.31 213 ASN A CA 1
ATOM 1690 C C . ASN A 1 213 ? -16.908 5.894 -3.719 1.00 87.31 213 ASN A C 1
ATOM 1692 O O . ASN A 1 213 ? -18.007 6.436 -3.818 1.00 87.31 213 ASN A O 1
ATOM 1696 N N . THR A 1 214 ? -16.800 4.573 -3.559 1.00 73.56 214 THR A N 1
ATOM 1697 C CA . THR A 1 214 ? -17.953 3.669 -3.443 1.00 73.56 214 THR A CA 1
ATOM 1698 C C . THR A 1 214 ? -18.748 3.912 -2.163 1.00 73.56 214 THR A C 1
ATOM 1700 O O . THR A 1 214 ? -19.971 4.029 -2.230 1.00 73.56 214 THR A O 1
ATOM 1703 N N . THR A 1 215 ? -18.076 4.067 -1.020 1.00 81.25 215 THR A N 1
ATOM 1704 C CA . THR A 1 215 ? -18.704 4.449 0.254 1.00 81.25 215 THR A CA 1
ATOM 1705 C C . THR A 1 215 ? -19.403 5.807 0.139 1.00 81.25 215 THR A C 1
ATOM 1707 O O . THR A 1 215 ? -20.536 5.950 0.590 1.00 81.25 215 THR A O 1
ATOM 1710 N N . LEU A 1 216 ? -18.774 6.776 -0.532 1.00 81.94 216 LEU A N 1
ATOM 1711 C CA . LEU A 1 216 ? -19.285 8.134 -0.727 1.00 81.94 216 LEU A CA 1
ATOM 1712 C C . LEU A 1 216 ? -20.530 8.191 -1.627 1.00 81.94 216 LEU A C 1
ATOM 1714 O O . LEU A 1 216 ? -21.471 8.917 -1.315 1.00 81.94 216 LEU A O 1
ATOM 1718 N N . HIS A 1 217 ? -20.555 7.448 -2.739 1.00 83.31 217 HIS A N 1
ATOM 1719 C CA . HIS A 1 217 ? -21.618 7.571 -3.749 1.00 83.31 217 HIS A CA 1
ATOM 1720 C C . HIS A 1 217 ? -22.682 6.481 -3.700 1.00 83.31 217 HIS A C 1
ATOM 1722 O O . HIS A 1 217 ? -23.849 6.754 -3.975 1.00 83.31 217 HIS A O 1
ATOM 1728 N N . ASN A 1 218 ? -22.297 5.254 -3.357 1.00 83.56 218 ASN A N 1
ATOM 1729 C CA . ASN A 1 218 ? -23.200 4.105 -3.373 1.00 83.56 218 ASN A CA 1
ATOM 1730 C C . ASN A 1 218 ? -23.708 3.754 -1.970 1.00 83.56 218 ASN A C 1
ATOM 1732 O O . ASN A 1 218 ? -24.480 2.807 -1.828 1.00 83.56 218 ASN A O 1
ATOM 1736 N N . GLY A 1 219 ? -23.267 4.488 -0.939 1.00 79.06 219 GLY A N 1
ATOM 1737 C CA . GLY A 1 219 ? -23.642 4.242 0.453 1.00 79.06 219 GLY A CA 1
ATOM 1738 C C . GLY A 1 219 ? -23.200 2.867 0.956 1.00 79.06 219 GLY A C 1
ATOM 1739 O O . GLY A 1 219 ? -23.839 2.308 1.845 1.00 79.06 219 GLY A O 1
ATOM 1740 N N . THR A 1 220 ? -22.154 2.287 0.358 1.00 88.56 220 THR A N 1
ATOM 1741 C CA . THR A 1 220 ? -21.598 1.014 0.823 1.00 88.56 220 THR A CA 1
ATOM 1742 C C . THR A 1 220 ? -20.907 1.202 2.164 1.00 88.56 220 THR A C 1
ATOM 1744 O O . THR A 1 220 ? -20.319 2.254 2.419 1.00 88.56 220 THR A O 1
ATOM 1747 N N . SER A 1 221 ? -20.919 0.161 2.993 1.00 92.75 221 SER A N 1
ATOM 1748 C CA . SER A 1 221 ? -20.183 0.122 4.255 1.00 92.75 221 SER A CA 1
ATOM 1749 C C . SER A 1 221 ? -18.712 0.507 4.084 1.00 92.75 221 SER A C 1
ATOM 1751 O O . SER A 1 221 ? -18.107 0.280 3.031 1.00 92.75 221 SER A O 1
ATOM 1753 N N . PHE A 1 222 ? -18.130 1.108 5.121 1.00 94.75 222 PHE A N 1
ATOM 1754 C CA . PHE A 1 222 ? -16.728 1.504 5.102 1.00 94.75 222 PHE A CA 1
ATOM 1755 C C . PHE A 1 222 ? -15.834 0.247 5.046 1.00 94.75 222 PHE A C 1
ATOM 1757 O O . PHE A 1 222 ? -16.049 -0.676 5.836 1.00 94.75 222 PHE A O 1
ATOM 1764 N N . PRO A 1 223 ? -14.847 0.170 4.133 1.00 93.44 223 PRO A N 1
ATOM 1765 C CA . PRO A 1 223 ? -14.154 -1.085 3.823 1.00 93.44 223 PRO A CA 1
ATOM 1766 C C . PRO A 1 223 ? -13.026 -1.460 4.795 1.00 93.44 223 PRO A C 1
ATOM 1768 O O . PRO A 1 223 ? -12.562 -2.599 4.766 1.00 93.44 223 PRO A O 1
ATOM 1771 N N . GLY A 1 224 ? -12.584 -0.526 5.642 1.00 93.88 224 GLY A N 1
ATOM 1772 C CA . GLY A 1 224 ? -11.343 -0.670 6.403 1.00 93.88 224 GLY A CA 1
ATOM 1773 C C . GLY A 1 224 ? -10.138 -0.334 5.523 1.00 93.88 224 GLY A C 1
ATOM 1774 O O . GLY A 1 224 ? -9.892 -0.993 4.520 1.00 93.88 224 GLY A O 1
ATOM 1775 N N . ILE A 1 225 ? -9.398 0.712 5.879 1.00 94.19 225 ILE A N 1
ATOM 1776 C CA . ILE A 1 225 ? -8.292 1.268 5.078 1.00 94.19 225 ILE A CA 1
ATOM 1777 C C . ILE A 1 225 ? -6.973 1.350 5.862 1.00 94.19 225 ILE A C 1
ATOM 1779 O O . ILE A 1 225 ? -6.008 1.968 5.411 1.00 94.19 225 ILE A O 1
ATOM 1783 N N . THR A 1 226 ? -6.932 0.749 7.049 1.00 93.19 226 THR A N 1
ATOM 1784 C CA . THR A 1 226 ? -5.764 0.726 7.933 1.00 93.19 226 THR A CA 1
ATOM 1785 C C . THR A 1 226 ? -5.253 -0.700 8.077 1.00 93.19 226 THR A C 1
ATOM 1787 O O . THR A 1 226 ? -6.027 -1.637 8.247 1.00 93.19 226 THR A O 1
ATOM 1790 N N . GLU A 1 227 ? -3.942 -0.872 7.998 1.00 92.06 227 GLU A N 1
ATOM 1791 C CA . GLU A 1 227 ? -3.241 -2.137 8.186 1.00 92.06 227 GLU A CA 1
ATOM 1792 C C . GLU A 1 227 ? -3.049 -2.406 9.690 1.00 92.06 227 GLU A C 1
ATOM 1794 O O . GLU A 1 227 ? -2.743 -1.489 10.454 1.00 92.06 227 GLU A O 1
ATOM 1799 N N . VAL A 1 228 ? -3.281 -3.652 10.119 1.00 88.69 228 VAL A N 1
ATOM 1800 C CA . VAL A 1 228 ? -3.387 -4.035 11.540 1.00 88.69 228 VAL A CA 1
ATOM 1801 C C . VAL A 1 228 ? -2.037 -4.202 12.246 1.00 88.69 228 VAL A C 1
ATOM 1803 O O . VAL A 1 228 ? -1.926 -3.865 13.420 1.00 88.69 228 VAL A O 1
ATOM 1806 N N . ASN A 1 229 ? -1.018 -4.713 11.558 1.00 85.12 229 ASN A N 1
ATOM 1807 C CA . ASN A 1 229 ? 0.294 -5.057 12.103 1.00 85.12 229 ASN A CA 1
ATOM 1808 C C . ASN A 1 229 ? 1.084 -3.825 12.559 1.00 85.12 229 ASN A C 1
ATOM 1810 O O . ASN A 1 229 ? 1.790 -3.881 13.558 1.00 85.12 229 ASN A O 1
ATOM 1814 N N . HIS A 1 230 ? 0.938 -2.712 11.844 1.00 87.88 230 HIS A N 1
ATOM 1815 C CA . HIS A 1 230 ? 1.654 -1.457 12.074 1.00 87.88 230 HIS A CA 1
ATOM 1816 C C . HIS A 1 230 ? 0.723 -0.293 12.411 1.00 87.88 230 HIS A C 1
ATOM 1818 O O . HIS A 1 230 ? 1.056 0.871 12.184 1.00 87.88 230 HIS A O 1
ATOM 1824 N N . VAL A 1 231 ? -0.476 -0.585 12.916 1.00 87.94 231 VAL A N 1
ATOM 1825 C CA . VAL A 1 231 ? -1.432 0.457 13.292 1.00 87.94 231 VAL A CA 1
ATOM 1826 C C . VAL A 1 231 ? -0.841 1.369 14.372 1.00 87.94 231 VAL A C 1
ATOM 1828 O O . VAL A 1 231 ? -0.340 0.901 15.395 1.00 87.94 231 VAL A O 1
ATOM 1831 N N . CYS A 1 232 ? -0.919 2.689 14.181 1.00 86.69 232 CYS A N 1
ATOM 1832 C CA . CYS A 1 232 ? -0.541 3.604 15.251 1.00 86.69 232 CYS A CA 1
ATOM 1833 C C . CYS A 1 232 ? -1.620 3.652 16.315 1.00 86.69 232 CYS A C 1
ATOM 1835 O O . CYS A 1 232 ? -2.818 3.576 16.043 1.00 86.69 232 CYS A O 1
ATOM 1837 N N . ILE A 1 233 ? -1.168 3.904 17.536 1.00 82.31 233 ILE A N 1
ATOM 1838 C CA . ILE A 1 233 ? -2.008 4.147 18.707 1.00 82.31 233 ILE A CA 1
ATOM 1839 C C . ILE A 1 233 ? -3.064 5.246 18.493 1.00 82.31 233 ILE A C 1
ATOM 1841 O O . ILE A 1 233 ? -4.067 5.246 19.199 1.00 82.31 233 ILE A O 1
ATOM 1845 N N . ASP A 1 234 ? -2.877 6.156 17.532 1.00 84.88 234 ASP A N 1
ATOM 1846 C CA . ASP A 1 234 ? -3.819 7.222 17.178 1.00 84.88 234 ASP A CA 1
ATOM 1847 C C . ASP A 1 234 ? -4.335 7.160 15.724 1.00 84.88 234 ASP A C 1
ATOM 1849 O O . ASP A 1 234 ? -4.865 8.157 15.225 1.00 84.88 234 ASP A O 1
ATOM 1853 N N . SER A 1 235 ? -4.231 6.000 15.056 1.00 87.12 235 SER A N 1
ATOM 1854 C CA . SER A 1 235 ? -4.722 5.750 13.684 1.00 87.12 235 SER A CA 1
ATOM 1855 C C . SER A 1 235 ? -6.245 5.602 13.600 1.00 87.12 235 SER A C 1
ATOM 1857 O O . SER A 1 235 ? -6.777 4.558 13.219 1.00 87.12 235 SER A O 1
ATOM 1859 N N . PHE A 1 236 ? -6.960 6.665 13.952 1.00 92.69 236 PHE A N 1
ATOM 1860 C CA . PHE A 1 236 ? -8.378 6.786 13.633 1.00 92.69 236 PHE A CA 1
ATOM 1861 C C . PHE A 1 236 ? -8.565 6.924 12.120 1.00 92.69 236 PHE A C 1
ATOM 1863 O O . PHE A 1 236 ? -7.735 7.519 11.428 1.00 92.69 236 PHE A O 1
ATOM 1870 N N . GLY A 1 237 ? -9.667 6.374 11.619 1.00 93.62 237 GLY A N 1
ATOM 1871 C CA . GLY A 1 237 ? -10.070 6.554 10.231 1.00 93.62 237 GLY A CA 1
ATOM 1872 C C . GLY A 1 237 ? -10.597 7.971 9.972 1.00 93.62 237 GLY A C 1
ATOM 1873 O O . GLY A 1 237 ? -10.537 8.829 10.850 1.00 93.62 237 GLY A O 1
ATOM 1874 N N . PRO A 1 238 ? -11.138 8.241 8.778 1.00 94.50 238 PRO A N 1
ATOM 1875 C CA . PRO A 1 238 ? -11.705 9.539 8.401 1.00 94.50 238 PRO A CA 1
ATOM 1876 C C . PRO A 1 238 ? -12.819 10.057 9.325 1.00 94.50 238 PRO A C 1
ATOM 1878 O O . PRO A 1 238 ? -13.334 9.337 10.184 1.00 94.50 238 PRO A O 1
ATOM 1881 N N . LEU A 1 239 ? -13.240 11.310 9.128 1.00 94.44 239 LEU A N 1
ATOM 1882 C CA . LEU A 1 239 ? -14.404 11.865 9.825 1.00 94.44 239 LEU A CA 1
ATOM 1883 C C . LEU A 1 239 ? -15.676 11.061 9.505 1.00 94.44 239 LEU A C 1
ATOM 1885 O O . LEU A 1 239 ? -15.969 10.778 8.347 1.00 94.44 239 LEU A O 1
ATOM 1889 N N . LYS A 1 240 ? -16.492 10.761 10.525 1.00 93.94 240 LYS A N 1
ATOM 1890 C CA . LYS A 1 240 ? -17.785 10.066 10.352 1.00 93.94 240 LYS A CA 1
ATOM 1891 C C . LYS A 1 240 ? -18.775 10.866 9.505 1.00 93.94 240 LYS A C 1
ATOM 1893 O O . LYS A 1 240 ? -19.615 10.289 8.827 1.00 93.94 240 LYS A O 1
ATOM 1898 N N . THR A 1 241 ? -18.709 12.195 9.588 1.00 93.31 241 THR A N 1
ATOM 1899 C CA . THR A 1 241 ? -19.593 13.110 8.851 1.00 93.31 241 THR A CA 1
ATOM 1900 C C . THR A 1 241 ? -19.164 13.318 7.403 1.00 93.31 241 THR A C 1
ATOM 1902 O O . THR A 1 241 ? -19.986 13.730 6.590 1.00 93.31 241 THR A O 1
ATOM 1905 N N . ASP A 1 242 ? -17.893 13.065 7.090 1.00 92.69 242 ASP A N 1
ATOM 1906 C CA . ASP A 1 242 ? -17.308 13.279 5.772 1.00 92.69 242 ASP A CA 1
ATOM 1907 C C . ASP A 1 242 ? -16.072 12.386 5.604 1.00 92.69 242 ASP A C 1
ATOM 1909 O O . ASP A 1 242 ? -14.954 12.753 5.977 1.00 92.69 242 ASP A O 1
ATOM 1913 N N . VAL A 1 243 ? -16.275 11.188 5.052 1.00 93.12 243 VAL A N 1
ATOM 1914 C CA . VAL A 1 243 ? -15.217 10.173 4.977 1.00 93.12 243 VAL A CA 1
ATOM 1915 C C . VAL A 1 243 ? -14.106 10.515 3.979 1.00 93.12 243 VAL A C 1
ATOM 1917 O O . VAL A 1 243 ? -13.090 9.827 3.959 1.00 93.12 243 VAL A O 1
ATOM 1920 N N . SER A 1 244 ? -14.240 11.585 3.180 1.00 92.69 244 SER A N 1
ATOM 1921 C CA . SER A 1 244 ? -13.131 12.080 2.354 1.00 92.69 244 SER A CA 1
ATOM 1922 C C . SER A 1 244 ? -12.144 12.954 3.135 1.00 92.69 244 SER A C 1
ATOM 1924 O O . SER A 1 244 ? -11.148 13.398 2.569 1.00 92.69 244 SER A O 1
ATOM 1926 N N . LYS A 1 245 ? -12.409 13.247 4.416 1.00 92.06 245 LYS A N 1
ATOM 1927 C CA . LYS A 1 245 ? -11.549 14.088 5.258 1.00 92.06 245 LYS A CA 1
ATOM 1928 C C . LYS A 1 245 ? -10.849 13.268 6.339 1.00 92.06 245 LYS A C 1
ATOM 1930 O O . LYS A 1 245 ? -11.517 12.507 7.044 1.00 92.06 245 LYS A O 1
ATOM 1935 N N . PRO A 1 246 ? -9.526 13.431 6.526 1.00 92.12 246 PRO A N 1
ATOM 1936 C CA . PRO A 1 246 ? -8.804 12.724 7.573 1.00 92.12 246 PRO A CA 1
ATOM 1937 C C . PRO A 1 246 ? -9.297 13.158 8.958 1.00 92.12 246 PRO A C 1
ATOM 1939 O O . PRO A 1 246 ? -9.789 14.274 9.139 1.00 92.12 246 PRO A O 1
ATOM 1942 N N . CYS A 1 247 ? -9.120 12.289 9.952 1.00 92.56 247 CYS A N 1
ATOM 1943 C CA . CYS A 1 247 ? -9.318 12.679 11.343 1.00 92.56 247 CYS A CA 1
ATOM 1944 C C . CYS A 1 247 ? -8.281 13.743 11.743 1.00 92.56 247 CYS A C 1
ATOM 1946 O O . CYS A 1 247 ? -7.081 13.497 11.576 1.00 92.56 247 CYS A O 1
ATOM 1948 N N . PRO A 1 248 ? -8.697 14.900 12.284 1.00 91.62 248 PRO A N 1
ATOM 1949 C CA . PRO A 1 248 ? -7.762 15.942 12.687 1.00 91.62 248 PRO A CA 1
ATOM 1950 C C . PRO A 1 248 ? -6.791 15.462 13.770 1.00 91.62 248 PRO A C 1
ATOM 1952 O O . PRO A 1 248 ? -7.173 14.805 14.743 1.00 91.62 248 PRO A O 1
ATOM 1955 N N . VAL A 1 249 ? -5.509 15.784 13.598 1.00 88.62 249 VAL A N 1
ATOM 1956 C CA . VAL A 1 249 ? -4.435 15.301 14.480 1.00 88.62 249 VAL A CA 1
ATOM 1957 C C . VAL A 1 249 ? -4.545 15.931 15.870 1.00 88.62 249 VAL A C 1
ATOM 1959 O O . VAL A 1 249 ? -4.241 15.276 16.863 1.00 88.62 249 VAL A O 1
ATOM 1962 N N . GLU A 1 250 ? -5.029 17.171 15.936 1.00 90.75 250 GLU A N 1
ATOM 1963 C CA . GLU A 1 250 ? -5.203 17.981 17.140 1.00 90.75 250 GLU A CA 1
ATOM 1964 C C . GLU A 1 250 ? -6.400 17.579 18.012 1.00 90.75 250 GLU A C 1
ATOM 1966 O O . GLU A 1 250 ? -6.542 18.088 19.125 1.00 90.75 250 GLU A O 1
ATOM 1971 N N . TYR A 1 251 ? -7.273 16.691 17.528 1.00 92.06 251 TYR A N 1
ATOM 1972 C CA . TYR A 1 251 ? -8.390 16.189 18.325 1.00 92.06 251 TYR A CA 1
ATOM 1973 C C . TYR A 1 251 ? -7.878 15.370 19.514 1.00 92.06 251 TYR A C 1
ATOM 1975 O O . TYR A 1 251 ? -6.964 14.552 19.377 1.00 92.06 251 TYR A O 1
ATOM 1983 N N . THR A 1 252 ? -8.498 15.560 20.684 1.00 92.12 252 THR A N 1
ATOM 1984 C CA . THR A 1 252 ? -8.269 14.677 21.838 1.00 92.12 252 THR A CA 1
ATOM 1985 C C . THR A 1 252 ? -8.780 13.271 21.531 1.00 92.12 252 THR A C 1
ATOM 1987 O O . THR A 1 252 ? -9.555 13.082 20.592 1.00 92.12 252 THR A O 1
ATOM 1990 N N . LEU A 1 253 ? -8.382 12.276 22.324 1.00 89.19 253 LEU A N 1
ATOM 1991 C CA . LEU A 1 253 ? -8.851 10.903 22.133 1.00 89.19 253 LEU A CA 1
ATOM 1992 C C . LEU A 1 253 ? -10.386 10.824 22.135 1.00 89.19 253 LEU A C 1
ATOM 1994 O O . LEU A 1 253 ? -10.966 10.241 21.226 1.00 89.19 253 LEU A O 1
ATOM 1998 N N . GLU A 1 254 ? -11.041 11.497 23.080 1.00 91.44 254 GLU A N 1
ATOM 1999 C CA . GLU A 1 254 ? -12.502 11.530 23.205 1.00 91.44 254 GLU A CA 1
ATOM 2000 C C . GLU A 1 254 ? -13.157 12.174 21.974 1.00 91.44 254 GLU A C 1
ATOM 2002 O O . GLU A 1 254 ? -14.183 11.706 21.478 1.00 91.44 254 GLU A O 1
ATOM 2007 N N . MET A 1 255 ? -12.546 13.238 21.441 1.00 94.50 255 MET A N 1
ATOM 2008 C CA . MET A 1 255 ? -13.004 13.868 20.204 1.00 94.50 255 MET A CA 1
ATOM 2009 C C . MET A 1 255 ? -12.828 12.934 19.004 1.00 94.50 255 MET A C 1
ATOM 2011 O O . MET A 1 255 ? -13.734 12.847 18.179 1.00 94.50 255 MET A O 1
ATOM 2015 N N . LYS A 1 256 ? -11.702 12.220 18.898 1.00 93.19 256 LYS A N 1
ATOM 2016 C CA . LYS A 1 256 ? -11.463 11.256 17.813 1.00 93.19 256 LYS A CA 1
ATOM 2017 C C . LYS A 1 256 ? -12.451 10.092 17.877 1.00 93.19 256 LYS A C 1
ATOM 2019 O O . LYS A 1 256 ? -13.069 9.774 16.868 1.00 93.19 256 LYS A O 1
ATOM 2024 N N . GLU A 1 257 ? -12.681 9.518 19.056 1.00 91.19 257 GLU A N 1
ATOM 2025 C CA . GLU A 1 257 ? -13.685 8.465 19.267 1.00 91.19 257 GLU A CA 1
ATOM 2026 C C . GLU A 1 257 ? -15.093 8.922 18.869 1.00 91.19 257 GLU A C 1
ATOM 2028 O O . GLU A 1 257 ? -15.873 8.157 18.285 1.00 91.19 257 GLU A O 1
ATOM 2033 N N . HIS A 1 258 ? -15.419 10.187 19.141 1.00 94.38 258 HIS A N 1
ATOM 2034 C CA . HIS A 1 258 ? -16.719 10.740 18.808 1.00 94.38 258 HIS A CA 1
ATOM 2035 C C . HIS A 1 258 ? -16.865 11.070 17.314 1.00 94.38 258 HIS A C 1
ATOM 2037 O O . HIS A 1 258 ? -17.807 10.591 16.678 1.00 94.38 258 HIS A O 1
ATOM 2043 N N . TYR A 1 259 ? -15.937 11.835 16.738 1.00 96.44 259 TYR A N 1
ATOM 2044 C CA . TYR A 1 259 ? -16.069 12.429 15.404 1.00 96.44 259 TYR A CA 1
ATOM 2045 C C . TYR A 1 259 ? -15.444 11.609 14.268 1.00 96.44 259 TYR A C 1
ATOM 2047 O O . TYR A 1 259 ? -15.842 11.784 13.116 1.00 96.44 259 TYR A O 1
ATOM 2055 N N . CYS A 1 260 ? -14.499 10.716 14.559 1.00 95.44 260 CYS A N 1
ATOM 2056 C CA . CYS A 1 260 ? -13.763 9.943 13.559 1.00 95.44 260 CYS A CA 1
ATOM 2057 C C . CYS A 1 260 ? -14.147 8.463 13.594 1.00 95.44 260 CYS A C 1
ATOM 2059 O O . CYS A 1 260 ? -14.593 7.944 14.620 1.00 95.44 260 CYS A O 1
ATOM 2061 N N . ILE A 1 261 ? -13.974 7.775 12.466 1.00 95.25 261 ILE A N 1
ATOM 2062 C CA . ILE A 1 261 ? -14.085 6.317 12.383 1.00 95.25 261 ILE A CA 1
ATOM 2063 C C . ILE A 1 261 ? -13.077 5.703 13.365 1.00 95.25 261 ILE A C 1
ATOM 2065 O O . ILE A 1 261 ? -11.896 6.053 13.365 1.00 95.25 261 ILE A O 1
ATOM 2069 N N . GLY A 1 262 ? -13.554 4.817 14.244 1.00 93.94 262 GLY A N 1
ATOM 2070 C CA . GLY A 1 262 ? -12.731 4.237 15.308 1.00 93.94 262 GLY A CA 1
ATOM 2071 C C . GLY A 1 262 ? -11.609 3.358 14.754 1.00 93.94 262 GLY A C 1
ATOM 2072 O O . GLY A 1 262 ? -11.728 2.829 13.654 1.00 93.94 262 GLY A O 1
ATOM 2073 N N . VAL A 1 263 ? -10.540 3.147 15.526 1.00 92.69 263 VAL A N 1
ATOM 2074 C CA . VAL A 1 263 ? -9.366 2.356 15.095 1.00 92.69 263 VAL A CA 1
ATOM 2075 C C . VAL A 1 263 ? -9.767 0.974 14.556 1.00 92.69 263 VAL A C 1
ATOM 2077 O O . VAL A 1 263 ? -9.354 0.594 13.465 1.00 92.69 263 VAL A O 1
ATOM 2080 N N . GLN A 1 264 ? -10.634 0.245 15.269 1.00 93.56 264 GLN A N 1
ATOM 2081 C CA . GLN A 1 264 ? -11.089 -1.082 14.836 1.00 93.56 264 GLN A CA 1
ATOM 2082 C C . GLN A 1 264 ? -11.912 -1.044 13.546 1.00 93.56 264 GLN A C 1
ATOM 2084 O O . GLN A 1 264 ? -11.731 -1.897 12.686 1.00 93.56 264 GLN A O 1
ATOM 2089 N N . GLU A 1 265 ? -12.777 -0.048 13.369 1.00 94.62 265 GLU A N 1
ATOM 2090 C CA . GLU A 1 265 ? -13.531 0.108 12.121 1.00 94.62 265 GLU A CA 1
ATOM 2091 C C . GLU A 1 265 ? -12.610 0.551 10.976 1.00 94.62 265 GLU A C 1
ATOM 2093 O O . GLU A 1 265 ? -12.773 0.106 9.843 1.00 94.62 265 GLU A O 1
ATOM 2098 N N . SER A 1 266 ? -11.577 1.345 11.280 1.00 94.44 266 SER A N 1
ATOM 2099 C CA . SER A 1 266 ? -10.535 1.729 10.328 1.00 94.44 266 SER A CA 1
ATOM 2100 C C . SER A 1 266 ? -9.737 0.526 9.825 1.00 94.44 266 SER A C 1
ATOM 2102 O O . SER A 1 266 ? -9.354 0.500 8.659 1.00 94.44 266 SER A O 1
ATOM 2104 N N . ILE A 1 267 ? -9.502 -0.473 10.680 1.00 94.19 267 ILE A N 1
ATOM 2105 C CA . ILE A 1 267 ? -8.802 -1.713 10.325 1.00 94.19 267 ILE A CA 1
ATOM 2106 C C . ILE A 1 267 ? -9.733 -2.674 9.579 1.00 94.19 267 ILE A C 1
ATOM 2108 O O . ILE A 1 267 ? -9.415 -3.134 8.483 1.00 94.19 267 ILE A O 1
ATOM 2112 N N . TRP A 1 268 ? -10.875 -3.001 10.186 1.00 94.50 268 TRP A N 1
ATOM 2113 C CA . TRP A 1 268 ? -11.714 -4.116 9.749 1.00 94.50 268 TRP A CA 1
ATOM 2114 C C . TRP A 1 268 ? -12.789 -3.720 8.742 1.00 94.50 268 TRP A C 1
ATOM 2116 O O . TRP A 1 268 ? -13.279 -4.580 8.020 1.00 94.50 268 TRP A O 1
ATOM 2126 N N . GLY A 1 269 ? -13.165 -2.446 8.685 1.00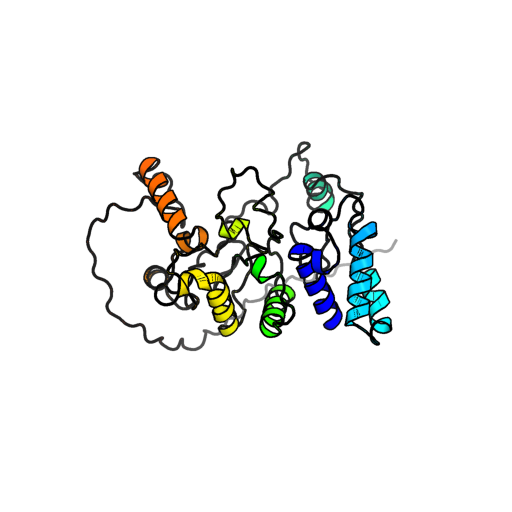 94.62 269 GLY A N 1
ATOM 2127 C CA . GLY A 1 269 ? -14.374 -2.007 7.999 1.00 94.62 269 GLY A CA 1
ATOM 2128 C C . GLY A 1 269 ? -15.639 -2.285 8.810 1.00 94.62 269 GLY A C 1
ATOM 2129 O O . GLY A 1 269 ? -15.641 -3.095 9.739 1.00 94.62 269 GLY A O 1
ATOM 2130 N N . THR A 1 270 ? -16.737 -1.617 8.460 1.00 94.62 270 THR A N 1
ATOM 2131 C CA . THR A 1 270 ? -17.985 -1.640 9.241 1.00 94.62 270 THR A CA 1
ATOM 2132 C C . THR A 1 270 ? -18.578 -3.050 9.339 1.00 94.62 270 THR A C 1
ATOM 2134 O O . THR A 1 270 ? -18.882 -3.527 10.433 1.00 94.62 270 THR A O 1
ATOM 2137 N N . ASP A 1 271 ? -18.715 -3.751 8.209 1.00 93.75 271 ASP A N 1
ATOM 2138 C CA . ASP A 1 271 ? -19.413 -5.046 8.162 1.00 93.75 271 ASP A CA 1
ATOM 2139 C C . ASP A 1 271 ? -18.616 -6.161 8.850 1.00 93.75 271 ASP A C 1
ATOM 2141 O O . ASP A 1 271 ? -19.159 -6.982 9.595 1.00 93.75 271 ASP A O 1
ATOM 2145 N N . TYR A 1 272 ? -17.303 -6.189 8.614 1.00 93.56 272 TYR A N 1
ATOM 2146 C CA . TYR A 1 272 ? -16.410 -7.167 9.228 1.00 93.56 272 TYR A CA 1
ATOM 2147 C C . TYR A 1 272 ? -16.243 -6.905 10.721 1.00 93.56 272 TYR A C 1
ATOM 2149 O O . TYR A 1 272 ? -16.260 -7.866 11.491 1.00 93.56 272 TYR A O 1
ATOM 2157 N N . LEU A 1 273 ? -16.157 -5.639 11.146 1.00 95.00 273 LEU A N 1
ATOM 2158 C CA . LEU A 1 273 ? -16.151 -5.303 12.565 1.00 95.00 273 LEU A CA 1
ATOM 2159 C C . LEU A 1 273 ? -17.419 -5.816 13.251 1.00 95.00 273 LEU A C 1
ATOM 2161 O O . LEU A 1 273 ? -17.310 -6.536 14.238 1.00 95.00 273 LEU A O 1
ATOM 2165 N N . ALA A 1 274 ? -18.603 -5.544 12.695 1.00 94.81 274 ALA A N 1
ATOM 2166 C CA . ALA A 1 274 ? -19.863 -6.020 13.268 1.00 94.81 274 ALA A CA 1
ATOM 2167 C C . ALA A 1 274 ? -19.885 -7.552 13.429 1.00 94.81 274 ALA A C 1
ATOM 2169 O O . ALA A 1 274 ? -20.275 -8.070 14.477 1.00 94.81 274 ALA A O 1
ATOM 2170 N N . LYS A 1 275 ? -19.392 -8.289 12.425 1.00 94.12 275 LYS A N 1
ATOM 2171 C CA . LYS A 1 275 ? -19.252 -9.750 12.499 1.00 94.12 275 LYS A CA 1
ATOM 2172 C C . LYS A 1 275 ? -18.298 -10.188 13.615 1.00 94.12 275 LYS A C 1
ATOM 2174 O O . LYS A 1 275 ? -18.580 -11.160 14.316 1.00 94.12 275 LYS A O 1
ATOM 2179 N N . LEU A 1 276 ? -17.160 -9.518 13.765 1.00 94.50 276 LEU A N 1
ATOM 2180 C CA . LEU A 1 276 ? -16.167 -9.862 14.780 1.00 94.50 276 LEU A CA 1
ATOM 2181 C C . LEU A 1 276 ? -16.662 -9.534 16.194 1.00 94.50 276 LEU A C 1
ATOM 2183 O O . LEU A 1 276 ? -16.462 -10.337 17.103 1.00 94.50 276 LEU A O 1
ATOM 2187 N N . GLU A 1 277 ? -17.362 -8.416 16.378 1.00 95.19 277 GLU A N 1
ATOM 2188 C CA . GLU A 1 277 ? -18.024 -8.065 17.639 1.00 95.19 277 GLU A CA 1
ATOM 2189 C C . GLU A 1 277 ? -19.098 -9.095 18.022 1.00 95.19 277 GLU A C 1
ATOM 2191 O O . GLU A 1 277 ? -19.230 -9.458 19.194 1.00 95.19 277 GLU A O 1
ATOM 2196 N N . ASP A 1 278 ? -19.849 -9.603 17.040 1.00 95.75 278 ASP A N 1
ATOM 2197 C CA . ASP A 1 278 ? -20.835 -10.665 17.241 1.00 95.75 278 ASP A CA 1
ATOM 2198 C C . ASP A 1 278 ? -20.178 -11.988 17.663 1.00 95.75 278 ASP A C 1
ATOM 2200 O O . ASP A 1 278 ? -20.658 -12.650 18.587 1.00 95.75 278 ASP A O 1
ATOM 2204 N N . ILE A 1 279 ? -19.057 -12.363 17.035 1.00 95.12 279 ILE A N 1
ATOM 2205 C CA . ILE A 1 279 ? -18.259 -13.532 17.437 1.00 95.12 279 ILE A CA 1
ATOM 2206 C C . ILE A 1 279 ? -17.723 -13.342 18.859 1.00 95.12 279 ILE A C 1
ATOM 2208 O O . ILE A 1 279 ? -17.888 -14.230 19.696 1.00 95.12 279 ILE A O 1
ATOM 2212 N N . LYS A 1 280 ? -17.130 -12.179 19.152 1.00 95.62 280 LYS A N 1
ATOM 2213 C CA . LYS A 1 280 ? -16.575 -11.839 20.466 1.00 95.62 280 LYS A CA 1
ATOM 2214 C C . LYS A 1 280 ? -17.642 -11.924 21.554 1.00 95.62 280 LYS A C 1
ATOM 2216 O O . LYS A 1 280 ? -17.398 -12.546 22.577 1.00 95.62 280 LYS A O 1
ATOM 2221 N N . ARG A 1 281 ? -18.848 -11.402 21.311 1.00 95.38 281 ARG A N 1
ATOM 2222 C CA . ARG A 1 281 ? -19.982 -11.511 22.243 1.00 95.38 281 ARG A CA 1
ATOM 2223 C C . ARG A 1 281 ? -20.384 -12.960 22.531 1.00 95.38 281 ARG A C 1
ATOM 2225 O O . ARG A 1 281 ? -20.789 -13.255 23.647 1.00 95.38 281 ARG A O 1
ATOM 2232 N N . ASN A 1 282 ? -20.298 -13.852 21.548 1.00 95.75 282 ASN A N 1
ATOM 2233 C CA . ASN A 1 282 ? -20.688 -15.252 21.727 1.00 95.75 282 ASN A CA 1
ATOM 2234 C C . ASN A 1 282 ? -19.598 -16.095 22.407 1.00 95.75 282 ASN A C 1
ATOM 2236 O O . ASN A 1 282 ? -19.921 -17.022 23.144 1.00 95.75 282 ASN A O 1
ATOM 2240 N N . VAL A 1 283 ? -18.322 -15.802 22.134 1.00 96.12 283 VAL A N 1
ATOM 2241 C CA . VAL A 1 283 ? -17.174 -16.595 22.611 1.00 96.12 283 VAL A CA 1
ATOM 2242 C C . VAL A 1 283 ? -16.590 -16.051 23.918 1.00 96.12 283 VAL A C 1
ATOM 2244 O O . VAL A 1 283 ? -16.132 -16.828 24.749 1.00 96.12 283 VAL A O 1
ATOM 2247 N N . ASP A 1 284 ? -16.616 -14.735 24.111 1.00 96.31 284 ASP A N 1
ATOM 2248 C CA . ASP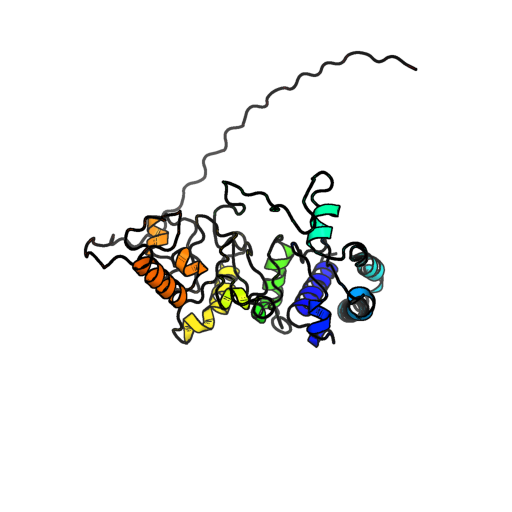 A 1 284 ? -16.072 -14.035 25.277 1.00 96.31 284 ASP A CA 1
ATOM 2249 C C . ASP A 1 284 ? -17.028 -12.911 25.740 1.00 96.31 284 ASP A C 1
ATOM 2251 O O . ASP A 1 284 ? -16.707 -11.722 25.638 1.00 96.31 284 ASP A O 1
ATOM 2255 N N . PRO A 1 285 ? -18.241 -13.265 26.213 1.00 94.12 285 PRO A N 1
ATOM 2256 C CA . PRO A 1 285 ? -19.281 -12.300 26.586 1.00 94.12 285 PRO A CA 1
ATOM 2257 C C . PRO A 1 285 ? -18.881 -11.377 27.744 1.00 94.12 285 PRO A C 1
ATOM 2259 O O . PRO A 1 285 ? -19.380 -10.258 27.832 1.00 94.12 285 PRO A O 1
ATOM 2262 N N . GLU A 1 286 ? -17.993 -11.838 28.627 1.00 94.69 286 GLU A N 1
ATOM 2263 C CA . GLU A 1 286 ? -17.497 -11.077 29.781 1.00 94.69 286 GLU A CA 1
ATOM 2264 C C . GLU A 1 286 ? -16.257 -10.236 29.444 1.00 94.69 286 GLU A C 1
ATOM 2266 O O . GLU A 1 286 ? -15.743 -9.529 30.308 1.00 94.69 286 GLU A O 1
ATOM 2271 N N . ASN A 1 287 ? -15.794 -10.283 28.188 1.00 93.94 287 ASN A N 1
ATOM 2272 C CA . ASN A 1 287 ? -14.581 -9.617 27.722 1.00 93.94 287 ASN A CA 1
ATOM 2273 C C . ASN A 1 287 ? -13.346 -9.960 28.579 1.00 93.94 287 ASN A C 1
ATOM 2275 O O . ASN A 1 287 ? -12.560 -9.078 28.919 1.00 93.94 287 ASN A O 1
ATOM 2279 N N . LEU A 1 288 ? -13.174 -11.237 28.940 1.00 95.62 288 LEU A N 1
ATOM 2280 C CA . LEU A 1 288 ? -12.015 -11.723 29.696 1.00 95.62 288 LEU A CA 1
ATOM 2281 C C . LEU A 1 288 ? -10.707 -11.476 28.935 1.00 95.62 288 LEU A C 1
ATOM 2283 O O . LEU A 1 288 ? -9.677 -11.197 29.546 1.00 95.62 288 LEU A O 1
ATOM 2287 N N . PHE A 1 289 ? -10.747 -11.554 27.602 1.00 92.44 289 PHE A N 1
ATOM 2288 C CA . PHE A 1 289 ? -9.617 -11.236 26.732 1.00 92.44 289 PHE A CA 1
ATOM 2289 C C . PHE A 1 289 ? -9.724 -9.795 26.221 1.00 92.44 289 PHE A C 1
ATOM 2291 O O . PHE A 1 289 ? -10.005 -9.566 25.041 1.00 92.44 289 PHE A O 1
ATOM 2298 N N . ASP A 1 290 ? -9.526 -8.830 27.119 1.00 89.31 290 ASP A N 1
ATOM 2299 C CA . ASP A 1 290 ? -9.465 -7.405 26.784 1.00 89.31 290 ASP A CA 1
ATOM 2300 C C . ASP A 1 290 ? -8.022 -6.979 26.498 1.00 89.31 290 ASP A C 1
ATOM 2302 O O . ASP A 1 290 ? -7.101 -7.254 27.269 1.00 89.31 290 ASP A O 1
ATOM 2306 N N . CYS A 1 291 ? -7.817 -6.295 25.380 1.00 86.19 291 CYS A N 1
ATOM 2307 C CA . CYS A 1 291 ? -6.523 -5.743 25.005 1.00 86.19 291 CYS A CA 1
ATOM 2308 C C . CYS A 1 291 ? -6.684 -4.363 24.377 1.00 86.19 291 CYS A C 1
ATOM 2310 O O . CYS A 1 291 ? -7.785 -3.950 24.005 1.00 86.19 291 CYS A O 1
ATOM 2312 N N . ASN A 1 292 ? -5.580 -3.615 24.300 1.00 81.44 292 ASN A N 1
ATOM 2313 C CA . ASN A 1 292 ? -5.621 -2.243 23.812 1.00 81.44 292 ASN A CA 1
ATOM 2314 C C . ASN A 1 292 ? -6.156 -2.199 22.373 1.00 81.44 292 ASN A C 1
ATOM 2316 O O . ASN A 1 292 ? -5.653 -2.897 21.498 1.00 81.44 292 ASN A O 1
ATOM 2320 N N . TYR A 1 293 ? -7.198 -1.395 22.165 1.00 80.31 293 TYR A N 1
ATOM 2321 C CA . TYR A 1 293 ? -7.981 -1.310 20.932 1.00 80.31 293 TYR A CA 1
ATOM 2322 C C . TYR A 1 293 ? -8.561 -2.617 20.409 1.00 80.31 293 TYR A C 1
ATOM 2324 O O . TYR A 1 293 ? -9.008 -2.621 19.279 1.00 80.31 293 TYR A O 1
ATOM 2332 N N . CYS A 1 294 ? -8.608 -3.708 21.160 1.00 88.25 294 CYS A N 1
ATOM 2333 C CA . CYS A 1 294 ? -9.153 -4.953 20.637 1.00 88.25 294 CYS A CA 1
ATOM 2334 C C . CYS A 1 294 ? -10.664 -4.888 20.403 1.00 88.25 294 CYS A C 1
ATOM 2336 O O . CYS A 1 294 ? -11.373 -4.026 20.927 1.00 88.25 294 CYS A O 1
ATOM 2338 N N . ILE A 1 295 ? -11.157 -5.830 19.603 1.00 92.38 295 ILE A N 1
ATOM 2339 C CA . ILE A 1 295 ? -12.586 -5.997 19.342 1.00 92.38 295 ILE A CA 1
ATOM 2340 C C . ILE A 1 295 ? -13.278 -6.330 20.657 1.00 92.38 295 ILE A C 1
ATOM 2342 O O . ILE A 1 295 ? -12.925 -7.303 21.329 1.00 92.38 295 ILE A O 1
ATOM 2346 N N . LYS A 1 296 ? -14.274 -5.521 21.007 1.00 91.69 296 LYS A N 1
ATOM 2347 C CA . LYS A 1 296 ? -15.058 -5.689 22.228 1.00 91.69 296 LYS A CA 1
ATOM 2348 C C . LYS A 1 296 ? -16.381 -6.376 21.900 1.00 91.69 296 LYS A C 1
ATOM 2350 O O . LYS A 1 296 ? -16.885 -6.226 20.785 1.00 91.69 296 LYS A O 1
ATOM 2355 N N . PRO A 1 297 ? -16.982 -7.117 22.847 1.00 90.31 297 PRO A N 1
ATOM 2356 C CA . PRO A 1 297 ? -18.373 -7.512 22.714 1.00 90.31 297 PRO A CA 1
ATOM 2357 C C . PRO A 1 297 ? -19.195 -6.254 22.471 1.00 90.31 297 PRO A C 1
ATOM 2359 O O . PRO A 1 297 ? -19.079 -5.285 23.227 1.00 90.31 297 PRO A O 1
ATOM 2362 N N . LYS A 1 298 ? -20.030 -6.255 21.431 1.00 81.00 298 LYS A N 1
ATOM 2363 C CA . LYS A 1 298 ? -20.974 -5.158 21.226 1.00 81.00 298 LYS A CA 1
ATOM 2364 C C . LYS A 1 298 ? -21.833 -5.051 22.480 1.00 81.00 298 LYS A C 1
ATOM 2366 O O . LYS A 1 298 ? -22.632 -5.954 22.745 1.00 81.00 298 LYS A O 1
ATOM 2371 N N . ALA A 1 299 ? -21.621 -3.996 23.267 1.00 67.94 299 ALA A N 1
ATOM 2372 C CA . ALA A 1 299 ? -22.357 -3.794 24.501 1.00 67.94 299 ALA A CA 1
ATOM 2373 C C . ALA A 1 299 ? -23.848 -3.823 24.160 1.00 67.94 299 ALA A C 1
ATOM 2375 O O . ALA A 1 299 ? -24.307 -3.080 23.287 1.00 67.94 299 ALA A O 1
ATOM 2376 N N . SER A 1 300 ? -24.611 -4.697 24.818 1.00 48.78 300 SER A N 1
ATOM 2377 C CA . SER A 1 300 ? -26.065 -4.578 24.834 1.00 48.78 300 SER A CA 1
ATOM 2378 C C . SER A 1 300 ? -26.352 -3.189 25.376 1.00 48.78 300 SER A C 1
ATOM 2380 O O . SER A 1 300 ? -26.066 -2.950 26.546 1.00 48.78 300 SER A O 1
ATOM 2382 N N . VAL A 1 301 ? -26.785 -2.278 24.499 1.00 44.28 301 VAL A N 1
ATOM 2383 C CA . VAL A 1 301 ? -26.958 -0.845 24.757 1.00 44.28 301 VAL A CA 1
ATOM 2384 C C . VAL A 1 301 ? -27.645 -0.652 26.107 1.00 44.28 301 VAL A C 1
ATOM 2386 O O . VAL A 1 301 ? -28.867 -0.706 26.212 1.00 44.28 301 VAL A O 1
ATOM 2389 N N . LEU A 1 302 ? -26.856 -0.441 27.158 1.00 40.88 302 LEU A N 1
ATOM 2390 C CA . LEU A 1 302 ? -27.349 0.141 28.386 1.00 40.88 302 LEU A CA 1
ATOM 2391 C C . LEU A 1 302 ? -27.320 1.630 28.115 1.00 40.88 302 LEU A C 1
ATOM 2393 O O . LEU A 1 302 ? -26.281 2.283 28.133 1.00 40.88 302 LEU A O 1
ATOM 2397 N N . THR A 1 303 ? -28.494 2.107 27.722 1.00 43.75 303 THR A N 1
ATOM 2398 C CA . THR A 1 303 ? -28.837 3.506 27.537 1.00 43.75 303 THR A CA 1
ATOM 2399 C C . THR A 1 303 ? -28.171 4.367 28.608 1.00 43.75 303 THR A C 1
ATOM 2401 O O . THR A 1 303 ? -28.269 4.050 29.795 1.00 43.75 303 THR A O 1
ATOM 2404 N N . THR A 1 304 ? -27.648 5.513 28.166 1.00 44.09 304 THR A N 1
ATOM 2405 C CA . THR A 1 304 ? -27.541 6.804 28.875 1.00 44.09 304 THR A CA 1
ATOM 2406 C C . THR A 1 304 ? -26.112 7.283 29.125 1.00 44.09 304 THR A C 1
ATOM 2408 O O . THR A 1 304 ? -25.524 6.961 30.148 1.00 44.09 304 THR A O 1
ATOM 2411 N N . THR A 1 305 ? -25.656 8.215 28.282 1.00 42.62 305 THR A N 1
ATOM 2412 C CA . THR A 1 305 ? -25.252 9.556 28.743 1.00 42.62 305 THR A CA 1
ATOM 2413 C C . THR A 1 305 ? -25.308 10.545 27.581 1.00 42.62 305 THR A C 1
ATOM 2415 O O . THR A 1 305 ? -24.951 10.221 26.451 1.00 42.62 305 THR A O 1
ATOM 2418 N N . ALA A 1 306 ? -25.843 11.736 27.852 1.00 53.41 306 ALA A N 1
ATOM 2419 C CA . ALA A 1 306 ? -26.018 12.802 26.875 1.00 53.41 306 ALA A CA 1
ATOM 2420 C C . ALA A 1 306 ? -24.666 13.319 26.356 1.00 53.41 306 ALA A C 1
ATOM 2422 O O . ALA A 1 306 ? -23.716 13.477 27.123 1.00 53.41 306 ALA A O 1
ATOM 2423 N N . LEU A 1 307 ? -24.614 13.580 25.050 1.00 55.53 307 LEU A N 1
ATOM 2424 C CA . LEU A 1 307 ? -23.450 14.096 24.332 1.00 55.53 307 LEU A CA 1
ATOM 2425 C C . LEU A 1 307 ? -23.081 15.530 24.759 1.00 55.53 307 LEU A C 1
ATOM 2427 O O . LEU A 1 307 ? -23.980 16.315 25.072 1.00 55.53 307 LEU A O 1
ATOM 2431 N N . PRO A 1 308 ? -21.793 15.919 24.705 1.00 49.44 308 PRO A N 1
ATOM 2432 C CA . PRO A 1 308 ? -21.386 17.315 24.822 1.00 49.44 308 PRO A CA 1
ATOM 2433 C C . PRO A 1 308 ? -21.816 18.096 23.572 1.00 49.44 308 PRO A C 1
ATOM 2435 O O . PRO A 1 308 ? -21.389 17.802 22.458 1.00 49.44 308 PRO A O 1
ATOM 2438 N N . THR A 1 309 ? -22.665 19.103 23.757 1.00 51.53 309 THR A N 1
ATOM 2439 C CA . THR A 1 309 ? -23.244 19.936 22.687 1.00 51.53 309 THR A CA 1
ATOM 2440 C C . THR A 1 309 ? -22.333 21.099 22.273 1.00 51.53 309 THR A C 1
ATOM 2442 O O . THR A 1 309 ? -22.792 22.235 22.180 1.00 51.53 309 THR A O 1
ATOM 2445 N N . GLU A 1 310 ? -21.039 20.866 22.045 1.00 53.59 310 GLU A N 1
ATOM 2446 C CA . GLU A 1 310 ? -20.138 21.943 21.613 1.00 53.59 310 GLU A CA 1
ATOM 2447 C C . GLU A 1 310 ? -19.469 21.647 20.272 1.00 53.59 310 GLU A C 1
ATOM 2449 O O . GLU A 1 310 ? -18.690 20.709 20.122 1.00 53.59 310 GLU A O 1
ATOM 2454 N N . ASN A 1 311 ? -19.777 22.512 19.300 1.00 49.97 311 ASN A N 1
ATOM 2455 C CA . ASN A 1 311 ? -19.027 22.690 18.063 1.00 49.97 311 ASN A CA 1
ATOM 2456 C C . ASN A 1 311 ? -17.612 23.174 18.432 1.00 49.97 311 ASN A C 1
ATOM 2458 O O . ASN A 1 311 ? -17.482 24.295 18.940 1.00 49.97 311 ASN A O 1
ATOM 2462 N N . PRO A 1 312 ? -16.545 22.396 18.189 1.00 49.56 312 PRO A N 1
ATOM 2463 C CA . PRO A 1 312 ? -15.202 22.831 18.517 1.00 49.56 312 PRO A CA 1
ATOM 2464 C C . PRO A 1 312 ? -14.730 23.798 17.429 1.00 49.56 312 PRO A C 1
ATOM 2466 O O . PRO A 1 312 ? -14.151 23.408 16.418 1.00 49.56 312 PRO A O 1
ATOM 2469 N N . THR A 1 313 ? -14.968 25.093 17.628 1.00 50.56 313 THR A N 1
ATOM 2470 C CA . THR A 1 313 ? -14.164 26.118 16.953 1.00 50.56 313 THR A CA 1
ATOM 2471 C C . THR A 1 313 ? -12.718 25.921 17.405 1.00 50.56 313 THR A C 1
ATOM 2473 O O . THR A 1 313 ? -12.404 26.146 18.575 1.00 50.56 313 THR A O 1
ATOM 2476 N N . ALA A 1 314 ? -11.862 25.448 16.495 1.00 45.53 314 ALA A N 1
ATOM 2477 C CA . ALA A 1 314 ? -10.447 25.199 16.740 1.00 45.53 314 ALA A CA 1
ATOM 2478 C C . ALA A 1 314 ? -9.798 26.426 17.398 1.00 45.53 314 ALA A C 1
ATOM 2480 O O . ALA A 1 314 ? -9.725 27.512 16.818 1.00 45.53 314 ALA A O 1
ATOM 2481 N N . LYS A 1 315 ? -9.357 26.262 18.646 1.00 44.47 315 LYS A N 1
ATOM 2482 C CA . LYS A 1 315 ? -8.606 27.291 19.359 1.00 44.47 315 LYS A CA 1
ATOM 2483 C C . LYS A 1 315 ? -7.180 27.290 18.789 1.00 44.47 315 LYS A C 1
ATOM 2485 O O . LYS A 1 315 ? -6.585 26.215 18.725 1.00 44.47 315 LYS A O 1
ATOM 2490 N N . PRO A 1 316 ? -6.606 28.439 18.390 1.00 40.59 316 PRO A N 1
ATOM 2491 C CA . PRO A 1 316 ? -5.235 28.482 17.898 1.00 40.59 316 PRO A CA 1
ATOM 2492 C C . PRO A 1 316 ? -4.293 27.995 19.001 1.00 40.59 316 PRO A C 1
ATOM 2494 O O . PRO A 1 316 ? -4.274 28.563 20.097 1.00 40.59 316 PRO A O 1
ATOM 2497 N N . ILE A 1 317 ? -3.537 26.933 18.726 1.00 49.28 317 ILE A N 1
ATOM 2498 C CA . ILE A 1 317 ? -2.491 26.453 19.627 1.00 49.28 317 ILE A CA 1
ATOM 2499 C C . ILE A 1 317 ? -1.406 27.530 19.655 1.00 49.28 317 ILE A C 1
ATOM 2501 O O . ILE A 1 317 ? -0.768 27.828 18.645 1.00 49.28 317 ILE A O 1
ATOM 2505 N N . GLY A 1 318 ? -1.252 28.159 20.820 1.00 40.28 318 GLY A N 1
ATOM 2506 C CA . GLY A 1 318 ? -0.169 29.090 21.097 1.00 40.28 318 GLY A CA 1
ATOM 2507 C C . GLY A 1 318 ? 1.187 28.414 20.906 1.00 40.28 318 GLY A C 1
ATOM 2508 O O . GLY A 1 318 ? 1.363 27.244 21.235 1.00 40.28 318 GLY A O 1
ATOM 2509 N N . SER A 1 319 ? 2.119 29.186 20.355 1.00 42.66 319 SER A N 1
ATOM 2510 C CA . SER A 1 319 ? 3.529 28.871 20.121 1.00 42.66 319 SER A CA 1
ATOM 2511 C C . SER A 1 319 ? 4.155 27.921 21.151 1.00 42.66 319 SER A C 1
ATOM 2513 O O . SER A 1 319 ? 4.077 28.172 22.356 1.00 42.66 319 SER A O 1
ATOM 2515 N N . SER A 1 320 ? 4.827 26.886 20.637 1.00 46.91 320 SER A N 1
ATOM 2516 C CA . SER A 1 320 ? 5.606 25.873 21.355 1.00 46.91 320 SER A CA 1
ATOM 2517 C C . SER A 1 320 ? 6.440 26.410 22.526 1.00 46.91 320 SER A C 1
ATOM 2519 O O . SER A 1 320 ? 7.052 27.474 22.401 1.00 46.91 320 SER A O 1
ATOM 2521 N N . PRO A 1 321 ? 6.594 25.639 23.617 1.00 46.12 321 PRO A N 1
ATOM 2522 C CA . PRO A 1 321 ? 7.649 25.890 24.579 1.00 46.12 321 PRO A CA 1
ATOM 2523 C C . PRO A 1 321 ? 9.001 25.517 23.962 1.00 46.12 321 PRO A C 1
ATOM 2525 O O . PRO A 1 321 ? 9.211 24.416 23.453 1.00 46.12 321 PRO A O 1
ATOM 2528 N N . THR A 1 322 ? 9.914 26.479 24.006 1.00 39.47 322 THR A N 1
ATOM 2529 C CA . THR A 1 322 ? 11.328 26.367 23.659 1.00 39.47 322 THR A CA 1
ATOM 2530 C C . THR A 1 322 ? 11.955 25.167 24.368 1.00 39.47 322 THR A C 1
ATOM 2532 O O . THR A 1 322 ? 11.907 25.073 25.595 1.00 39.47 322 THR A O 1
ATOM 2535 N N . ALA A 1 323 ? 12.563 24.257 23.605 1.00 39.47 323 ALA A N 1
ATOM 2536 C CA . ALA A 1 323 ? 13.344 23.156 24.151 1.00 39.47 323 ALA A CA 1
ATOM 2537 C C . ALA A 1 323 ? 14.493 23.702 25.018 1.00 39.47 323 ALA A C 1
ATOM 2539 O O . ALA A 1 323 ? 15.331 24.473 24.545 1.00 39.47 323 ALA A O 1
ATOM 2540 N N . SER A 1 324 ? 14.536 23.305 26.292 1.00 39.94 324 SER A N 1
ATOM 2541 C CA . SER A 1 324 ? 15.721 23.486 27.132 1.00 39.94 324 SER A CA 1
ATOM 2542 C C . SER A 1 324 ? 16.852 22.567 26.649 1.00 39.94 324 SER A C 1
ATOM 2544 O O . SER A 1 324 ? 16.590 21.422 26.276 1.00 39.94 324 SER A O 1
ATOM 2546 N N . PRO A 1 325 ? 18.111 23.035 26.663 1.00 41.84 325 PRO A N 1
ATOM 2547 C CA . PRO A 1 325 ? 19.240 22.252 26.191 1.00 41.84 325 PRO A CA 1
ATOM 2548 C C . PRO A 1 325 ? 19.568 21.138 27.188 1.00 41.84 325 PRO A C 1
ATOM 2550 O O . PRO A 1 325 ? 19.764 21.383 28.380 1.00 41.84 325 PRO A O 1
ATOM 2553 N N . ILE A 1 326 ? 19.661 19.909 26.683 1.00 43.03 326 ILE A N 1
ATOM 2554 C CA . ILE A 1 326 ? 20.246 18.784 27.411 1.00 43.03 326 ILE A CA 1
ATOM 2555 C C . ILE A 1 326 ? 21.744 19.071 27.552 1.00 43.03 326 ILE A C 1
ATOM 2557 O O . ILE A 1 326 ? 22.467 19.200 26.564 1.00 43.03 326 ILE A O 1
ATOM 2561 N N . ALA A 1 327 ? 22.185 19.221 28.799 1.00 36.97 327 ALA A N 1
ATOM 2562 C CA . ALA A 1 327 ? 23.576 19.420 29.166 1.00 36.97 327 ALA A CA 1
ATOM 2563 C C . ALA A 1 327 ? 24.427 18.220 28.719 1.00 36.97 327 ALA A C 1
ATOM 2565 O O . ALA A 1 327 ? 24.121 17.070 29.034 1.00 36.97 327 ALA A O 1
ATOM 2566 N N . GLY A 1 328 ? 25.501 18.510 27.985 1.00 35.62 328 GLY A N 1
ATOM 2567 C CA . GLY A 1 328 ? 26.472 17.519 27.543 1.00 35.62 328 GLY A CA 1
ATOM 2568 C C . GLY A 1 328 ? 27.234 16.909 28.718 1.00 35.62 328 GLY A C 1
ATOM 2569 O O . GLY A 1 328 ? 27.798 17.626 29.544 1.00 35.62 328 GLY A O 1
ATOM 2570 N N . SER A 1 329 ? 27.292 15.577 28.764 1.00 38.47 329 SER A N 1
ATOM 2571 C CA . SER A 1 329 ? 28.264 14.867 29.587 1.00 38.47 329 SER A CA 1
ATOM 2572 C C . SER A 1 329 ? 29.602 14.816 28.852 1.00 38.47 329 SER A C 1
ATOM 2574 O O . SER A 1 329 ? 29.740 14.192 27.800 1.00 38.47 329 SER A O 1
ATOM 2576 N N . THR A 1 330 ? 30.588 15.478 29.434 1.00 36.16 330 THR A N 1
ATOM 2577 C CA . THR A 1 330 ? 32.008 15.414 29.098 1.00 36.16 330 THR A CA 1
ATOM 2578 C C . THR A 1 330 ? 32.543 13.984 29.218 1.00 36.16 330 THR A C 1
ATOM 2580 O O . THR A 1 330 ? 32.588 13.443 30.322 1.00 36.16 330 THR A O 1
ATOM 2583 N N . ALA A 1 331 ? 33.002 13.396 28.111 1.00 37.88 331 ALA A N 1
ATOM 2584 C CA . ALA A 1 331 ? 33.912 12.255 28.136 1.00 37.88 331 ALA A CA 1
ATOM 2585 C C . ALA A 1 331 ? 35.351 12.786 28.104 1.00 37.88 331 ALA A C 1
ATOM 2587 O O . ALA A 1 331 ? 35.742 13.515 27.192 1.00 37.88 331 ALA A O 1
ATOM 2588 N N . SER A 1 332 ? 36.108 12.469 29.152 1.00 40.78 332 SER A N 1
ATOM 2589 C CA . SER A 1 332 ? 37.487 12.895 29.351 1.00 40.78 332 SER A CA 1
ATOM 2590 C C . SER A 1 332 ? 38.430 12.232 28.352 1.00 40.78 332 SER A C 1
ATOM 2592 O O . SER A 1 332 ? 38.471 11.006 28.246 1.00 40.78 332 SER A O 1
ATOM 2594 N N . SER A 1 333 ? 39.253 13.049 27.704 1.00 34.56 333 SER A N 1
ATOM 2595 C CA . SER A 1 333 ? 40.491 12.631 27.057 1.00 34.56 333 SER A CA 1
ATOM 2596 C C . SER A 1 333 ? 41.485 12.114 28.102 1.00 34.56 333 SER A C 1
ATOM 2598 O O . SER A 1 333 ? 41.842 12.846 29.028 1.00 34.56 333 SER A O 1
ATOM 2600 N N . SER A 1 334 ? 41.994 10.900 27.920 1.00 42.06 334 SER A N 1
ATOM 2601 C CA . SER A 1 334 ? 43.273 10.491 28.498 1.00 42.06 334 SER A CA 1
ATOM 2602 C C . SER A 1 334 ? 44.224 10.128 27.363 1.00 42.06 334 SER A C 1
ATOM 2604 O O . SER A 1 334 ? 44.186 9.017 26.837 1.00 42.06 334 SER A O 1
ATOM 2606 N N . ASP A 1 335 ? 45.061 11.095 26.994 1.00 40.91 335 ASP A N 1
ATOM 2607 C CA . ASP A 1 335 ? 46.306 10.862 26.268 1.00 40.91 335 ASP A CA 1
ATOM 2608 C C . ASP A 1 335 ? 47.255 10.018 27.126 1.00 40.91 335 ASP A C 1
ATOM 2610 O O . ASP A 1 335 ? 47.398 10.251 28.330 1.00 40.91 335 ASP A O 1
ATOM 2614 N N . GLY A 1 336 ? 47.955 9.066 26.505 1.00 33.41 336 GLY A N 1
ATOM 2615 C CA . GLY A 1 336 ? 48.920 8.251 27.234 1.00 33.41 336 GLY A CA 1
ATOM 2616 C C . GLY A 1 336 ? 49.711 7.229 26.424 1.00 33.41 336 GLY A C 1
ATOM 2617 O O . GLY A 1 336 ? 49.578 6.042 26.673 1.00 33.41 336 GLY A O 1
ATOM 2618 N N . LYS A 1 337 ? 50.627 7.735 25.586 1.00 36.16 337 LYS A N 1
ATOM 2619 C CA . LYS A 1 337 ? 51.930 7.142 25.198 1.00 36.16 337 LYS A CA 1
ATOM 2620 C C . LYS A 1 337 ? 51.953 5.865 24.342 1.00 36.16 337 LYS A C 1
ATOM 2622 O O . LYS A 1 337 ? 51.566 4.782 24.759 1.00 36.16 337 LYS A O 1
ATOM 2627 N N . GLY A 1 338 ? 52.581 6.005 23.173 1.00 35.78 338 GLY A N 1
ATOM 2628 C CA . GLY A 1 338 ? 52.985 4.891 22.323 1.00 35.78 338 GLY A CA 1
ATOM 2629 C C . GLY A 1 338 ? 54.230 4.148 22.802 1.00 35.78 338 GLY A C 1
ATOM 2630 O O . GLY A 1 338 ? 54.969 4.641 23.650 1.00 35.78 338 GLY A O 1
ATOM 2631 N N . ILE A 1 339 ? 54.471 3.001 22.168 1.00 35.66 339 ILE A N 1
ATOM 2632 C CA . ILE A 1 339 ? 55.759 2.315 22.027 1.00 35.66 339 ILE A CA 1
ATOM 2633 C C . ILE A 1 339 ? 55.781 1.724 20.608 1.00 35.66 339 ILE A C 1
ATOM 2635 O O . ILE A 1 339 ? 54.799 1.136 20.160 1.00 35.66 339 ILE A O 1
ATOM 2639 N N . MET A 1 340 ? 56.901 1.935 19.914 1.00 36.12 340 MET A N 1
ATOM 2640 C CA . MET A 1 340 ? 57.269 1.293 18.652 1.00 36.12 340 MET A CA 1
ATOM 2641 C C . MET A 1 340 ? 57.496 -0.213 18.838 1.00 36.12 340 MET A C 1
ATOM 2643 O O . MET A 1 340 ? 58.185 -0.594 19.785 1.00 36.12 340 MET A O 1
ATOM 2647 N N . ALA A 1 341 ? 57.032 -1.015 17.882 1.00 44.59 341 ALA A N 1
ATOM 2648 C CA . ALA A 1 341 ? 57.781 -2.071 17.186 1.00 44.59 341 ALA A CA 1
ATOM 2649 C C . ALA A 1 341 ? 56.898 -2.639 16.072 1.00 44.59 341 ALA A C 1
ATOM 2651 O O . ALA A 1 341 ? 55.727 -2.959 16.378 1.00 44.59 341 ALA A O 1
#

Organism: NCBI:txid420281

Sequence (341 aa):
RDQLTELWLFFLVDLLYNPSKLGITPEVSSKCGSPALYFNWMWKTTLFCYDNAWTNVISPRWIEHVVAHAGNQFDLIREDAKTLYLPTPPNYYHS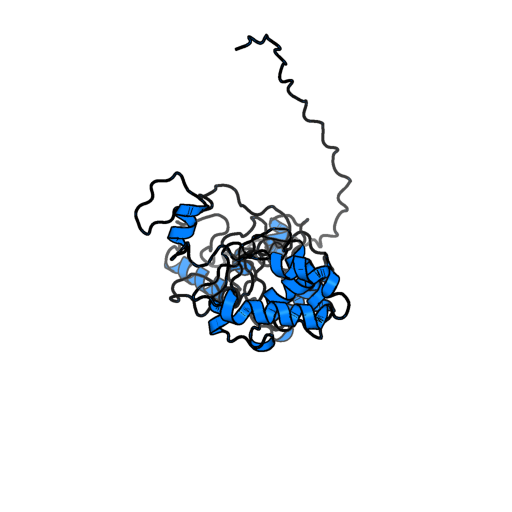FPQYIQDVLLPTGFFPDGVVPDSPTPNFVPDKGYGGWCSAVIPAWWLANADGDEERARDILSILSTRGGEHVTGGFLNTAHDQTTAITPFQRESGLSSTGLSGIDTELHHRLLASFLNTTLHNGTSFPGITEVNHVCIDSFGPLKTDVSKPCPVEYTLEMKEHYCIGVQESIWGTDYLAKLEDIKRNVDPENLFDCNYCIKPKASVLTTTALPTENPTAKPIGSSPTASPIAGSTASSSDGKGIMA

pLDDT: mean 80.15, std 16.71, range [33.41, 96.81]

=== Feature glossary ===
Legend for the data blocks above and below:

— What the protein is —

The amino-acid sequence is the protein's primary structure: the linear order of residues from the N-terminus to the C-terminus, written in one-letter code. Everything else here — the 3D coordinates, the secondary structure, the domain annotations — is ultimately a consequence of this string.

Functional annotations link the protein to curated databases. InterPro entries identify conserved domains and families by matching the sequence against member-database signatures (Pfam, PROSITE, CDD, …). Gene Ontology (GO) terms describe molecular function, biological process, and cellular component in a controlled vocabulary. CATH places the structure in a hierarchical fold classification (Class/Architecture/Topology/Homologous-superfamily). The organism is the source species.

— Where its atoms are —

Atomic coordinates in PDBx/mmCIF format — the same representation the Protein Data Bank distributes. Each line of the _atom_site loop places one backbone atom in Cartesian space (units: ångströms, origin: arbitrary).

The six renders are orthographic views along the three Cartesian axes in both directions. Representation (cartoon, sticks, or surface) and color scheme (sequence-rainbow or by-chain) vary across proteins so the training set covers all the common visualization conventions.

— Local backbone conformation —

Eight-state secondary structure (DSSP): H is the canonical α-helix, G the tighter 3₁₀-helix, I the wider π-helix; E/B are β-structure, T and S are turns and bends, and '-' is everything else. DSSP derives these from the pattern of main-chain N–H···O=C hydrogen bonds, not from the sequence.

Three-state secondary structure (P-SEA) collapses the eight DSSP classes into helix (a), strand (b), and coil (c). P-SEA assigns these from Cα geometry alone — distances and angles — without requiring backbone oxygens, so it works on any Cα trace.

φ (phi) and ψ (psi) are the two rotatable backbone dihedrals per residue: φ is the C(i-1)–N–Cα–C torsion, ψ is the N–Cα–C–N(i+1) torsion, both in degrees on (−180°, 180°]. α-helical residues cluster near (−60°, −45°); β-strand residues near (−120°, +130°). A Ramachandran plot is simply a scatter of (φ, ψ) for every residue.

— Global shape and packing —

The geometric summary reports three shape descriptors. Rg (radius of gyration) measures how spread out the Cα atoms are about their centre of mass; compact globular proteins have small Rg, elongated or unfolded ones large. Cα contacts (<8 Å, |i−j|>4) count long-range residue pairs in spatial proximity — high for tightly packed folds, near zero for rods or random coil. The bounding-box extents give the protein's footprint along x, y, z in Å.

SASA measures how much of the protein is reachable by solvent. It is computed by rolling a water-sized probe over the atomic surface and summing the exposed area (Å²). Per-residue SASA distinguishes core (buried, low SASA) from surface (exposed, high SASA) residues; total SASA is a whole-molecule size measure.

Plot images: a contact map (which residues are close in 3D, as an N×N binary image), a Ramachandran scatter (backbone torsion angles, revealing secondary-structure composition at a glance), and — for AlphaFold structures — a PAE heatmap (pairwise prediction confidence).

— Structural neighborhood —

A 3Di character summarizes, for each residue, the relative orientation of the Cα frame of its nearest spatial neighbor. Because it encodes fold topology rather than chemistry, 3Di alignments detect remote structural similarity that sequence alignment misses.

The Foldseek neighbor list gives the closest experimentally determined structures in the PDB, ranked by structural alignment. TM-score near 1 means near-identical fold; near 0.3 means only rough topology match. This is how one finds what a novel AlphaFold prediction most resembles in the solved-structure universe.

— Confidence and disorder —

For AlphaFold models, the B-factor field carries pLDDT — the model's own estimate of local accuracy on a 0–100 scale. Regions with pLDDT<50 should be treated as essentially unmodeled; they often correspond to intrinsically disordered segments.

Crystallographic B-factors measure how much each atom's electron density is smeared out, in Å². They rise in mobile loops and surface residues and fall in the buried interior. In AlphaFold models this column is repurposed to hold pLDDT instead.

Predicted Aligned Error (PAE) is an AlphaFold confidence matrix: entry (i, j) is the expected error in the position of residue j, in ångströms, when the prediction is superimposed on the true structure at residue i. Low PAE within a block of residues means that block is internally rigid and well-predicted; high PAE between two blocks means their relative placement is uncertain even if each block individually is confident.